Protein AF-A0EGZ0-F1 (afdb_monomer)

Secondary structure (DSSP, 8-state):
-HHHHHHHHHHHHHHHHHHHHHTT------SS-EEEEEEE-TTSSHHHHHHHHHT-SS------BTB-EEEEEEPTTS-EEEEEE--SSHHHHHHHHHHGGG-SEEEEEEETT--TTHHHHHHHHHHHHH-HHHHHHT--EEEEEE-TTSTTPPPHHHHHHHHHHHHHHHHHHHHTT--HHHHHHHHHHTT-

Structure (mmCIF, N/CA/C/O backbone):
data_AF-A0EGZ0-F1
#
_entry.id   AF-A0EGZ0-F1
#
loop_
_atom_site.group_PDB
_atom_site.id
_atom_site.type_symbol
_atom_site.label_atom_id
_atom_site.label_alt_id
_atom_site.label_comp_id
_atom_site.label_asym_id
_atom_site.label_entity_id
_atom_site.label_seq_id
_atom_site.pdbx_PDB_ins_code
_atom_site.Cartn_x
_atom_site.Cartn_y
_atom_site.Cartn_z
_atom_site.occupancy
_atom_site.B_iso_or_equiv
_atom_site.auth_seq_id
_atom_site.auth_comp_id
_atom_site.auth_asym_id
_atom_site.auth_atom_id
_atom_site.pdbx_PDB_model_num
ATOM 1 N N . MET A 1 1 ? -27.704 -25.901 47.030 1.00 82.00 1 MET A N 1
ATOM 2 C CA . MET A 1 1 ? -26.457 -25.119 46.853 1.00 82.00 1 MET A CA 1
ATOM 3 C C . MET A 1 1 ? -25.862 -25.289 45.453 1.00 82.00 1 MET A C 1
ATOM 5 O O . MET A 1 1 ? -25.757 -24.301 44.743 1.00 82.00 1 MET A O 1
ATOM 9 N N . TYR A 1 2 ? -25.565 -26.514 45.004 1.00 90.25 2 TYR A N 1
ATOM 10 C CA . TYR A 1 2 ? -24.957 -26.772 43.685 1.00 90.25 2 TYR A CA 1
ATOM 11 C C . TYR A 1 2 ? -25.777 -26.288 42.477 1.00 90.25 2 TYR A C 1
ATOM 13 O O . TYR A 1 2 ? -25.206 -25.737 41.542 1.00 90.25 2 TYR A O 1
ATOM 21 N N . PHE A 1 3 ? -27.109 -26.400 42.528 1.00 93.06 3 PHE A N 1
ATOM 22 C CA . PHE A 1 3 ? -27.990 -25.886 41.468 1.00 93.06 3 PHE A CA 1
ATOM 23 C C . PHE A 1 3 ? -27.869 -24.369 41.254 1.00 93.06 3 PHE A C 1
ATOM 25 O O . PHE A 1 3 ? -27.875 -23.905 40.119 1.00 93.06 3 PHE A O 1
ATOM 32 N N . ILE A 1 4 ? -27.704 -23.598 42.334 1.00 93.56 4 ILE A N 1
ATOM 33 C CA . ILE A 1 4 ? -27.572 -22.134 42.267 1.00 93.56 4 ILE A CA 1
ATOM 34 C C . ILE A 1 4 ? -26.222 -21.757 41.644 1.00 93.56 4 ILE A C 1
ATOM 36 O O . ILE A 1 4 ? -26.153 -20.867 40.801 1.00 93.56 4 ILE A O 1
ATOM 40 N N . ILE A 1 5 ? -25.158 -22.482 42.003 1.00 94.31 5 ILE A N 1
ATOM 41 C CA . ILE A 1 5 ? -23.809 -22.262 41.463 1.00 94.31 5 ILE A CA 1
ATOM 42 C C . ILE A 1 5 ? -23.770 -22.579 39.960 1.00 94.31 5 ILE A C 1
ATOM 44 O O . ILE A 1 5 ? -23.234 -21.791 39.183 1.00 94.31 5 ILE A O 1
ATOM 48 N N . ALA A 1 6 ? -24.389 -23.685 39.530 1.00 94.06 6 ALA A N 1
ATOM 49 C CA . ALA A 1 6 ? -24.455 -24.061 38.117 1.00 94.06 6 ALA A CA 1
ATOM 50 C C . ALA A 1 6 ? -25.175 -23.000 37.263 1.00 94.06 6 ALA A C 1
ATOM 52 O O . ALA A 1 6 ? -24.717 -22.674 36.168 1.00 94.06 6 ALA A O 1
ATOM 53 N N . LEU A 1 7 ? -26.255 -22.411 37.786 1.00 94.81 7 LEU A N 1
ATOM 54 C CA . LEU A 1 7 ? -27.010 -21.367 37.092 1.00 94.81 7 LEU A CA 1
ATOM 55 C C . LEU A 1 7 ? -26.167 -20.098 36.875 1.00 94.81 7 LEU A C 1
ATOM 57 O O . LEU A 1 7 ? -26.161 -19.535 35.781 1.00 94.81 7 LEU A O 1
ATOM 61 N N . PHE A 1 8 ? -25.390 -19.691 37.885 1.00 95.56 8 PHE A N 1
ATOM 62 C CA . PHE A 1 8 ? -24.484 -18.543 37.784 1.00 95.56 8 PHE A CA 1
ATOM 63 C C . PHE A 1 8 ? -23.373 -18.751 36.749 1.00 95.56 8 PHE A C 1
ATOM 65 O O . PHE A 1 8 ? -23.077 -17.833 35.985 1.00 95.56 8 PHE A O 1
ATOM 72 N N . VAL A 1 9 ? -22.788 -19.952 36.680 1.00 95.56 9 VAL A N 1
ATOM 73 C CA . VAL A 1 9 ? -21.730 -20.277 35.705 1.00 95.56 9 VAL A CA 1
ATOM 74 C C . VAL A 1 9 ? -22.255 -20.196 34.270 1.00 95.56 9 VAL A C 1
ATOM 76 O O . VAL A 1 9 ? -21.583 -19.636 33.404 1.00 95.56 9 VAL A O 1
ATOM 79 N N . ILE A 1 10 ? -23.472 -20.686 34.019 1.00 95.00 10 ILE A N 1
ATOM 80 C CA . ILE A 1 10 ? -24.099 -20.634 32.689 1.00 95.00 10 ILE A CA 1
ATOM 81 C C . ILE A 1 10 ? -24.370 -19.184 32.270 1.00 95.00 10 ILE A C 1
ATOM 83 O O . ILE A 1 10 ? -24.070 -18.811 31.136 1.00 95.00 10 ILE A O 1
ATOM 87 N N . ILE A 1 11 ? -24.872 -18.347 33.183 1.00 94.81 11 ILE A N 1
ATOM 88 C CA . ILE A 1 11 ? -25.124 -16.923 32.914 1.00 94.81 11 ILE A CA 1
ATOM 89 C C . ILE A 1 11 ? -23.814 -16.189 32.611 1.00 94.81 11 ILE A C 1
ATOM 91 O O . ILE A 1 11 ? -23.753 -15.423 31.651 1.00 94.81 11 ILE A O 1
ATOM 95 N N . PHE A 1 12 ? -22.750 -16.453 33.374 1.00 94.56 12 PHE A N 1
ATOM 96 C CA . PHE A 1 12 ? -21.440 -15.842 33.136 1.00 94.56 12 PHE A CA 1
ATOM 97 C C . PHE A 1 12 ? -20.829 -16.284 31.806 1.00 94.56 12 PHE A C 1
ATOM 99 O O . PHE A 1 12 ? -20.304 -15.450 31.071 1.00 94.56 12 PHE A O 1
ATOM 106 N N . ALA A 1 13 ? -20.932 -17.569 31.462 1.00 93.06 13 ALA A N 1
ATOM 107 C CA . ALA A 1 13 ? -20.462 -18.090 30.184 1.00 93.06 13 ALA A CA 1
ATOM 108 C C . ALA A 1 13 ? -21.246 -17.490 29.006 1.00 93.06 13 ALA A C 1
ATOM 110 O O . ALA A 1 13 ? -20.643 -17.092 28.009 1.00 93.06 13 ALA A O 1
ATOM 111 N N . ALA A 1 14 ? -22.569 -17.351 29.134 1.00 92.00 14 ALA A N 1
ATOM 112 C CA . ALA A 1 14 ? -23.413 -16.715 28.127 1.00 92.00 14 ALA A CA 1
ATOM 113 C C . ALA A 1 14 ? -23.093 -15.220 27.976 1.00 92.00 14 ALA A C 1
ATOM 115 O O . ALA A 1 14 ? -22.910 -14.746 26.856 1.00 92.00 14 ALA A O 1
ATOM 116 N N . ALA A 1 15 ? -22.946 -14.488 29.083 1.00 91.06 15 ALA A N 1
ATOM 117 C CA . ALA A 1 15 ? -22.556 -13.080 29.075 1.00 91.06 15 ALA A CA 1
ATOM 118 C C . ALA A 1 15 ? -21.167 -12.889 28.450 1.00 91.06 15 ALA A C 1
ATOM 120 O O . ALA A 1 15 ? -20.989 -12.038 27.581 1.00 91.06 15 ALA A O 1
ATOM 121 N N . PHE A 1 16 ? -20.198 -13.729 28.821 1.00 89.69 16 PHE A N 1
ATOM 122 C CA . PHE A 1 16 ? -18.857 -13.716 28.246 1.00 89.69 16 PHE A CA 1
ATOM 123 C C . PHE A 1 16 ? -18.871 -14.048 26.749 1.00 89.69 16 PHE A C 1
ATOM 125 O O . PHE A 1 16 ? -18.156 -13.414 25.979 1.00 89.69 16 PHE A O 1
ATOM 132 N N . TRP A 1 17 ? -19.711 -14.987 26.308 1.00 87.69 17 TRP A N 1
ATOM 133 C CA . TRP A 1 17 ? -19.877 -15.330 24.893 1.00 87.69 17 TRP A CA 1
ATOM 134 C C . TRP A 1 17 ? -20.550 -14.215 24.081 1.00 87.69 17 TRP A C 1
ATOM 136 O O . TRP A 1 17 ? -20.144 -13.946 22.952 1.00 87.69 17 TRP A O 1
ATOM 146 N N . ILE A 1 18 ? -21.533 -13.518 24.655 1.00 83.19 18 ILE A N 1
ATOM 147 C CA . ILE A 1 18 ? -22.191 -12.353 24.039 1.00 83.19 18 ILE A CA 1
ATOM 148 C C . ILE A 1 18 ? -21.203 -11.188 23.915 1.00 83.19 18 ILE A C 1
ATOM 150 O O . ILE A 1 18 ? -21.071 -10.589 22.846 1.00 83.19 18 ILE A O 1
ATOM 154 N N . VAL A 1 19 ? -20.456 -10.896 24.982 1.00 79.69 19 VAL A N 1
ATOM 155 C CA . VAL A 1 19 ? -19.440 -9.835 24.990 1.00 79.69 19 VAL A CA 1
ATOM 156 C C . VAL A 1 19 ? -18.273 -10.181 24.060 1.00 79.69 19 VAL A C 1
ATOM 158 O O . VAL A 1 19 ? -17.782 -9.302 23.350 1.00 79.69 19 VAL A O 1
ATOM 161 N N . SER A 1 20 ? -17.854 -11.450 23.992 1.00 69.81 20 SER A N 1
ATOM 162 C CA . SER A 1 20 ? -16.772 -11.877 23.099 1.00 69.81 20 SER A CA 1
ATOM 163 C C . SER A 1 20 ? -17.188 -11.858 21.627 1.00 69.81 20 SER A C 1
ATOM 165 O O . SER A 1 20 ? -16.401 -11.418 20.791 1.00 69.81 20 SER A O 1
ATOM 167 N N . LYS A 1 21 ? -18.441 -12.205 21.299 1.00 59.56 21 LYS A N 1
ATOM 168 C CA . LYS A 1 21 ? -18.984 -12.060 19.936 1.00 59.56 21 LYS A CA 1
ATOM 169 C C . LYS A 1 21 ? -19.137 -10.602 19.500 1.00 59.56 21 LYS A C 1
ATOM 171 O O . LYS A 1 21 ? -18.959 -10.305 18.319 1.00 59.56 21 LYS A O 1
ATOM 176 N N . ASN A 1 22 ? -19.400 -9.687 20.431 1.00 55.00 22 ASN A N 1
ATOM 177 C CA . ASN A 1 22 ? -19.537 -8.261 20.124 1.00 55.00 22 ASN A CA 1
ATOM 178 C C . ASN A 1 22 ? -18.198 -7.534 19.929 1.00 55.00 22 ASN A C 1
ATOM 180 O O . ASN A 1 22 ? -18.185 -6.418 19.415 1.00 55.00 22 ASN A O 1
ATOM 184 N N . LYS A 1 23 ? -17.062 -8.156 20.267 1.00 49.81 23 LYS A N 1
ATOM 185 C CA . LYS A 1 23 ? -15.735 -7.533 20.125 1.00 49.81 23 LYS A CA 1
ATOM 186 C C . LYS A 1 23 ? -15.094 -7.730 18.741 1.00 49.81 23 LYS A C 1
ATOM 188 O O . LYS A 1 23 ? -14.059 -7.131 18.466 1.00 49.81 23 LYS A O 1
ATOM 193 N N . SER A 1 24 ? -15.718 -8.515 17.857 1.00 46.75 24 SER A N 1
ATOM 194 C CA . SER A 1 24 ? -15.188 -8.845 16.518 1.00 46.75 24 SER A CA 1
ATOM 195 C C . SER A 1 24 ? -16.069 -8.396 15.347 1.00 46.75 24 SER A C 1
ATOM 197 O O . SER A 1 24 ? -15.834 -8.801 14.212 1.00 46.75 24 SER A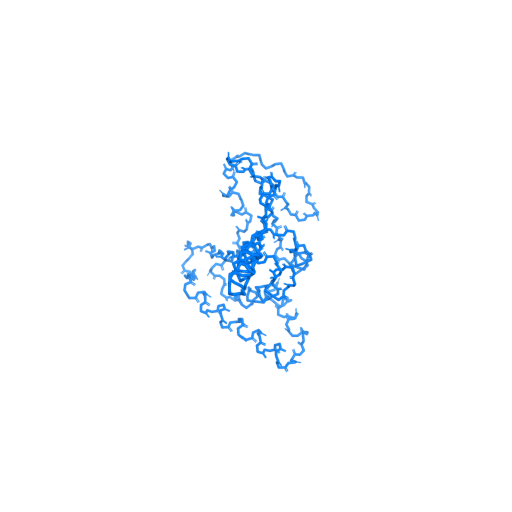 O 1
ATOM 199 N N . ARG A 1 25 ? -17.051 -7.521 15.582 1.00 40.50 25 ARG A N 1
ATOM 200 C CA . ARG A 1 25 ? -17.796 -6.824 14.521 1.00 40.50 25 ARG A CA 1
ATOM 201 C C . ARG A 1 25 ? -17.418 -5.347 14.504 1.00 40.50 25 ARG A C 1
ATOM 203 O O . ARG A 1 25 ? -18.184 -4.482 14.910 1.00 40.50 25 ARG A O 1
ATOM 210 N N . GLY A 1 26 ? -16.197 -5.078 14.051 1.00 42.12 26 GLY A N 1
ATOM 211 C CA . GLY A 1 26 ? -15.845 -3.755 13.553 1.00 42.12 26 GLY A CA 1
ATOM 212 C C . GLY A 1 26 ? -16.618 -3.492 12.261 1.00 42.12 26 GLY A C 1
ATOM 213 O O . GLY A 1 26 ? -16.555 -4.301 11.342 1.00 42.12 26 GLY A O 1
ATOM 214 N N . GLN A 1 27 ? -17.328 -2.364 12.238 1.00 42.69 27 GLN A N 1
ATOM 215 C CA . GLN A 1 27 ? -18.079 -1.797 11.113 1.00 42.69 27 GLN A CA 1
ATOM 216 C C . GLN A 1 27 ? -19.335 -2.578 10.700 1.00 42.69 27 GLN A C 1
ATOM 218 O O . GLN A 1 27 ? -19.361 -3.380 9.770 1.00 42.69 27 GLN A O 1
ATOM 223 N N . THR A 1 28 ? -20.431 -2.241 11.381 1.00 31.89 28 THR A N 1
ATOM 224 C CA . THR A 1 28 ? -21.756 -2.110 10.772 1.00 31.89 28 THR A CA 1
ATOM 225 C C . THR A 1 28 ? -21.606 -1.434 9.408 1.00 31.89 28 THR A C 1
ATOM 227 O O . THR A 1 28 ? -21.240 -0.264 9.319 1.00 31.89 28 THR A O 1
ATOM 230 N N . ILE A 1 29 ? -21.846 -2.201 8.347 1.00 43.69 29 ILE A N 1
ATOM 231 C CA . ILE A 1 29 ? -22.015 -1.696 6.988 1.00 43.69 29 ILE A CA 1
ATOM 232 C C . ILE A 1 29 ? -23.345 -0.942 6.997 1.00 43.69 29 ILE A C 1
ATOM 234 O O . ILE A 1 29 ? -24.398 -1.525 6.754 1.00 43.69 29 ILE A O 1
ATOM 238 N N . ASN A 1 30 ? -23.304 0.337 7.357 1.00 34.22 30 ASN A N 1
ATOM 239 C CA . ASN A 1 30 ? -24.336 1.271 6.937 1.00 34.22 30 ASN A CA 1
ATOM 240 C C . ASN A 1 30 ? -24.022 1.643 5.487 1.00 34.22 30 ASN A C 1
ATOM 242 O O . ASN A 1 30 ? -22.862 1.827 5.120 1.00 34.22 30 ASN A O 1
ATOM 246 N N . ALA A 1 31 ? -25.054 1.654 4.657 1.00 42.00 31 ALA A N 1
ATOM 247 C CA . ALA A 1 31 ? -24.993 1.746 3.206 1.00 42.00 31 ALA A CA 1
ATOM 248 C C . ALA A 1 31 ? -24.648 3.151 2.669 1.00 42.00 31 ALA A C 1
ATOM 250 O O . ALA A 1 31 ? -25.151 3.521 1.617 1.00 42.00 31 ALA A O 1
ATOM 251 N N . ASP A 1 32 ? -23.768 3.895 3.340 1.00 49.38 32 ASP A N 1
ATOM 252 C CA . ASP A 1 32 ? -23.331 5.223 2.909 1.00 49.38 32 ASP A CA 1
ATOM 253 C C . ASP A 1 32 ? -21.821 5.192 2.621 1.00 49.38 32 ASP A C 1
ATOM 255 O O . ASP A 1 32 ? -20.998 5.078 3.524 1.00 49.38 32 ASP A O 1
ATOM 259 N N . ASN A 1 33 ? -21.487 5.218 1.329 1.00 56.16 33 ASN A N 1
ATOM 260 C CA . ASN A 1 33 ? -20.198 5.548 0.703 1.00 56.16 33 ASN A CA 1
ATOM 261 C C . ASN A 1 33 ? -18.923 4.939 1.330 1.00 56.16 33 ASN A C 1
ATOM 263 O O . ASN A 1 33 ? -18.342 5.454 2.282 1.00 56.16 33 ASN A O 1
ATOM 267 N N . SER A 1 34 ? -18.397 3.873 0.716 1.00 71.19 34 SER A N 1
ATOM 26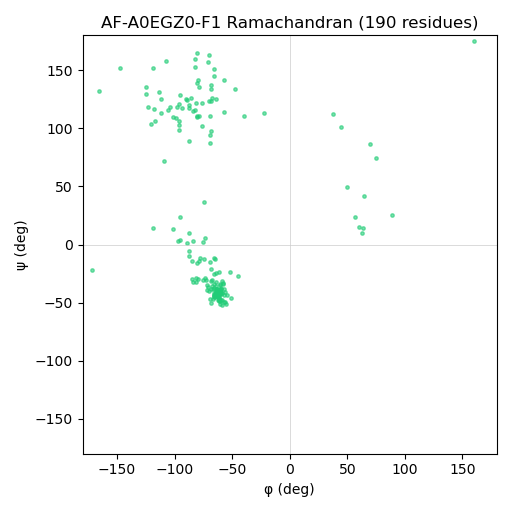8 C CA . SER A 1 34 ? -17.103 3.291 1.101 1.00 71.19 34 SER A CA 1
ATOM 269 C C . SER A 1 34 ? -15.932 4.071 0.491 1.00 71.19 34 SER A C 1
ATOM 271 O O . SER A 1 34 ? -15.813 4.153 -0.725 1.00 71.19 34 SER A O 1
ATOM 273 N N . VAL A 1 35 ? -15.018 4.610 1.294 1.00 77.25 35 VAL A N 1
ATOM 274 C CA . VAL A 1 35 ? -13.870 5.381 0.787 1.00 77.25 35 VAL A CA 1
ATOM 275 C C . VAL A 1 35 ? -12.680 4.457 0.526 1.00 77.25 35 VAL A C 1
ATOM 277 O O . VAL A 1 35 ? -12.231 3.720 1.413 1.00 77.25 35 VAL A O 1
ATOM 280 N N . ILE A 1 36 ? -12.147 4.494 -0.697 1.00 81.56 36 ILE A N 1
ATOM 281 C CA . ILE A 1 36 ? -10.954 3.746 -1.105 1.00 81.56 36 ILE A CA 1
ATOM 282 C C . ILE A 1 36 ? -9.867 4.732 -1.518 1.00 81.56 36 ILE A C 1
ATOM 284 O O . ILE A 1 36 ? -9.975 5.431 -2.520 1.00 81.56 36 ILE A O 1
ATOM 288 N N . PHE A 1 37 ? -8.760 4.747 -0.788 1.00 82.94 37 PHE A N 1
ATOM 289 C CA . PHE A 1 37 ? -7.618 5.570 -1.172 1.00 82.94 37 PHE A CA 1
ATOM 290 C C . PHE A 1 37 ? -6.731 4.818 -2.160 1.00 82.94 37 PHE A C 1
ATOM 292 O O . PHE A 1 37 ? -6.280 3.711 -1.858 1.00 82.94 37 PHE A O 1
ATOM 299 N N . ILE A 1 38 ? -6.450 5.428 -3.315 1.00 82.31 38 ILE A N 1
ATOM 300 C CA . ILE A 1 38 ? -5.432 4.940 -4.246 1.00 82.31 38 ILE A CA 1
ATOM 301 C C . ILE A 1 38 ? -4.184 5.799 -4.058 1.00 82.31 38 ILE A C 1
ATOM 303 O O . ILE A 1 38 ? -4.134 6.975 -4.415 1.00 82.31 38 ILE A O 1
ATOM 307 N N . VAL A 1 39 ? -3.157 5.189 -3.482 1.00 81.31 39 VAL A N 1
ATOM 308 C CA . VAL A 1 39 ? -1.893 5.837 -3.128 1.00 81.31 39 VAL A CA 1
ATOM 309 C C . VAL A 1 39 ? -0.770 5.164 -3.899 1.00 81.31 39 VAL A C 1
ATOM 311 O O . VAL A 1 39 ? -0.861 3.998 -4.265 1.00 81.31 39 VAL A O 1
ATOM 314 N N . GLY A 1 40 ? 0.304 5.885 -4.190 1.00 78.75 40 GLY A N 1
ATOM 315 C CA . GLY A 1 40 ? 1.432 5.327 -4.927 1.00 78.75 40 GLY A CA 1
ATOM 316 C C . GLY A 1 40 ? 2.289 6.405 -5.559 1.00 78.75 40 GLY A C 1
ATOM 317 O O . GLY A 1 40 ? 1.944 7.590 -5.540 1.00 78.75 40 GLY A O 1
ATOM 318 N N . ASP A 1 41 ? 3.396 5.996 -6.157 1.00 74.31 41 ASP A N 1
ATOM 319 C CA . ASP A 1 41 ? 4.356 6.927 -6.745 1.00 74.31 41 ASP A CA 1
ATOM 320 C C . ASP A 1 41 ? 3.812 7.604 -8.009 1.00 74.31 41 ASP A C 1
ATOM 322 O O . ASP A 1 41 ? 2.801 7.195 -8.608 1.00 74.31 41 ASP A O 1
ATOM 326 N N . LYS A 1 42 ? 4.456 8.707 -8.406 1.00 73.94 42 LYS A N 1
ATOM 327 C CA . LYS A 1 42 ? 4.148 9.370 -9.676 1.00 73.94 42 LYS A CA 1
ATOM 328 C C . LYS A 1 42 ? 4.338 8.358 -10.809 1.00 73.94 42 LYS A C 1
ATOM 330 O O . LYS A 1 42 ? 5.239 7.531 -10.766 1.00 73.94 42 LYS A O 1
ATOM 335 N N . ASN A 1 43 ? 3.464 8.399 -11.811 1.00 75.75 43 ASN A N 1
ATOM 336 C CA . ASN A 1 43 ? 3.488 7.484 -12.956 1.00 75.75 43 ASN A CA 1
ATOM 337 C C . ASN A 1 43 ? 3.279 5.993 -12.625 1.00 75.75 43 ASN A C 1
ATOM 339 O O . ASN A 1 43 ? 3.391 5.174 -13.533 1.00 75.75 43 ASN A O 1
ATOM 343 N N . ALA A 1 44 ? 2.895 5.612 -11.399 1.00 81.19 44 ALA A N 1
ATOM 344 C CA . ALA A 1 44 ? 2.562 4.219 -11.071 1.00 81.19 44 ALA A CA 1
ATOM 345 C C . ALA A 1 44 ? 1.315 3.692 -11.815 1.00 81.19 44 ALA A C 1
ATOM 347 O O . ALA A 1 44 ? 1.070 2.491 -11.840 1.00 81.19 44 ALA A O 1
ATOM 348 N N . GLY A 1 45 ? 0.535 4.577 -12.447 1.00 77.94 45 GLY A N 1
ATOM 349 C CA . GLY A 1 45 ? -0.680 4.236 -13.197 1.00 77.94 45 GLY A CA 1
ATOM 350 C C . GLY A 1 45 ? -1.954 4.224 -12.351 1.00 77.94 45 GLY A C 1
ATOM 351 O O . GLY A 1 45 ? -2.907 3.547 -12.710 1.00 77.94 45 GLY A O 1
ATOM 352 N N . LYS A 1 46 ? -1.979 4.978 -11.243 1.00 80.62 46 LYS A N 1
ATOM 353 C CA . LYS A 1 46 ? -3.152 5.149 -10.364 1.00 80.62 46 LYS A CA 1
ATOM 354 C C . LYS A 1 46 ? -4.378 5.655 -11.119 1.00 80.62 46 LYS A C 1
ATOM 356 O O . LYS A 1 46 ? -5.431 5.037 -11.056 1.00 80.62 46 LYS A O 1
ATOM 361 N N . THR A 1 47 ? -4.210 6.733 -11.883 1.00 76.75 47 THR A N 1
ATOM 362 C CA . THR A 1 47 ? -5.280 7.331 -12.682 1.00 76.75 47 THR A CA 1
ATOM 363 C C . THR A 1 47 ? -5.769 6.357 -13.757 1.00 76.75 47 THR A C 1
ATOM 365 O O . THR A 1 47 ? -6.968 6.157 -13.898 1.00 76.75 47 THR A O 1
ATOM 368 N N . SER A 1 48 ? -4.862 5.672 -14.467 1.00 79.81 48 SER A N 1
ATOM 369 C CA . SER A 1 48 ? -5.233 4.634 -15.442 1.00 79.81 48 SER A CA 1
ATOM 370 C C . SER A 1 48 ? -6.000 3.480 -14.792 1.00 79.81 48 SER A C 1
ATOM 372 O O . SER A 1 48 ? -6.993 3.021 -15.341 1.00 79.81 48 SER A O 1
ATOM 374 N N . LEU A 1 49 ? -5.578 3.040 -13.604 1.00 79.94 49 LEU A N 1
ATOM 375 C CA . LEU A 1 49 ? -6.262 2.002 -12.836 1.00 79.94 49 LEU A CA 1
ATOM 376 C C . LEU A 1 49 ? -7.660 2.455 -12.396 1.00 79.94 49 LEU A C 1
ATOM 378 O O . LEU A 1 49 ? -8.604 1.680 -12.501 1.00 79.94 49 LEU A O 1
ATOM 382 N N . LEU A 1 50 ? -7.811 3.711 -11.974 1.00 76.69 50 LEU A N 1
ATOM 383 C CA . LEU A 1 50 ? -9.106 4.318 -11.672 1.00 76.69 50 LEU A CA 1
ATOM 384 C C . LEU A 1 50 ? -10.035 4.316 -12.898 1.00 76.69 50 LEU A C 1
ATOM 386 O O . LEU A 1 50 ? -11.172 3.869 -12.780 1.00 76.69 50 LEU A O 1
ATOM 390 N N . TYR A 1 51 ? -9.550 4.731 -14.071 1.00 75.56 51 TYR A N 1
ATOM 391 C CA . TYR A 1 51 ? -10.329 4.677 -15.317 1.00 75.56 51 TYR A CA 1
ATOM 392 C C . TYR A 1 51 ? -10.723 3.246 -15.710 1.00 75.56 51 TYR A C 1
ATOM 394 O O . TYR A 1 51 ? -11.862 3.002 -16.097 1.00 75.56 51 TYR A O 1
ATOM 402 N N . CYS A 1 52 ? -9.817 2.274 -15.570 1.00 77.00 52 CYS A N 1
ATOM 403 C CA . CYS A 1 52 ? -10.149 0.870 -15.824 1.00 77.00 52 CYS A CA 1
ATOM 404 C C . CYS A 1 52 ? -11.230 0.353 -14.862 1.00 77.00 52 CYS A C 1
ATOM 406 O O . CYS A 1 52 ? -12.107 -0.402 -15.271 1.00 77.00 52 CYS A O 1
ATOM 408 N N . LEU A 1 53 ? -11.185 0.757 -13.587 1.00 72.94 53 LEU A N 1
ATOM 409 C CA . LEU A 1 53 ? -12.167 0.354 -12.577 1.00 72.94 53 LEU A CA 1
ATOM 410 C C . LEU A 1 53 ? -13.524 1.041 -12.745 1.00 72.94 53 LEU A C 1
ATOM 412 O O . LEU A 1 53 ? -14.539 0.466 -12.355 1.00 72.94 53 LEU A O 1
ATOM 416 N N . SER A 1 54 ? -13.558 2.252 -13.303 1.00 67.94 54 SER A N 1
ATOM 417 C CA . SER A 1 54 ? -14.805 2.985 -13.527 1.00 67.94 54 SER A CA 1
ATOM 418 C C . SER A 1 54 ? -15.629 2.432 -14.689 1.00 67.94 54 SER A C 1
ATOM 420 O O . SER A 1 54 ? -16.804 2.765 -14.801 1.00 67.94 54 SER A O 1
ATOM 422 N N . ASN A 1 55 ? -15.054 1.558 -15.525 1.00 60.84 55 ASN A N 1
ATOM 423 C CA . ASN A 1 55 ? -15.716 0.953 -16.684 1.00 60.84 55 ASN A CA 1
ATOM 424 C C . ASN A 1 55 ? -16.280 1.996 -17.682 1.00 60.84 55 ASN A C 1
ATOM 426 O O . ASN A 1 55 ? -17.217 1.709 -18.428 1.00 60.84 55 ASN A O 1
ATOM 430 N N . GLN A 1 56 ? -15.738 3.222 -17.686 1.00 54.25 56 GLN A N 1
ATOM 431 C CA . GLN A 1 56 ? -16.262 4.353 -18.453 1.00 54.25 56 GLN A CA 1
ATOM 432 C C . GLN A 1 56 ? -15.440 4.656 -19.713 1.00 54.25 56 GLN A C 1
ATOM 434 O O . GLN A 1 56 ? -14.302 5.109 -19.635 1.00 54.25 56 GLN A O 1
ATOM 439 N N . ASN A 1 57 ? -16.104 4.541 -20.868 1.00 42.72 57 ASN A N 1
ATOM 440 C CA . ASN A 1 57 ? -15.833 5.327 -22.081 1.00 42.72 57 ASN A CA 1
ATOM 441 C C . ASN A 1 57 ? -16.541 6.704 -22.061 1.00 42.72 57 ASN A C 1
ATOM 443 O O . ASN A 1 57 ? -16.472 7.443 -23.039 1.00 42.72 57 ASN A O 1
ATOM 447 N N . SER A 1 58 ? -17.241 7.075 -20.984 1.00 42.34 58 SER A N 1
ATOM 448 C CA . SER A 1 58 ? -17.957 8.354 -20.906 1.00 42.34 58 SER A CA 1
ATOM 449 C C . SER A 1 58 ? -18.377 8.705 -19.475 1.00 42.34 58 SER A C 1
ATOM 451 O O . SER A 1 58 ? -18.996 7.889 -18.798 1.00 42.34 58 SER A O 1
ATOM 453 N N . SER A 1 59 ? -18.083 9.954 -19.101 1.00 38.34 59 SER A N 1
ATOM 454 C CA . SER A 1 59 ? -18.562 10.743 -17.951 1.00 38.34 59 SER A CA 1
ATOM 455 C C . SER A 1 59 ? -18.024 10.427 -16.545 1.00 38.34 59 SER A C 1
ATOM 457 O O . SER A 1 59 ? -18.764 9.989 -15.661 1.00 38.34 59 SER A O 1
ATOM 459 N N . ILE A 1 60 ? -16.776 10.832 -16.293 1.00 48.41 60 ILE A N 1
ATOM 460 C CA . ILE A 1 60 ? -16.386 11.302 -14.958 1.00 48.41 60 ILE A CA 1
ATOM 461 C C . ILE A 1 60 ? -16.786 12.779 -14.892 1.00 48.41 60 ILE A C 1
ATOM 463 O O . ILE A 1 60 ? -16.254 13.593 -15.647 1.00 48.41 60 ILE A O 1
ATOM 467 N N . GLN A 1 61 ? -17.731 13.142 -14.022 1.00 38.72 61 GLN A N 1
ATOM 468 C CA . GLN A 1 61 ? -17.918 14.544 -13.641 1.00 38.72 61 GLN A CA 1
ATOM 469 C C . GLN A 1 61 ? -16.711 14.962 -12.796 1.00 38.72 61 GLN A C 1
ATOM 471 O O . GLN A 1 61 ? -16.645 14.719 -11.596 1.00 38.72 61 GLN A O 1
ATOM 476 N N . THR A 1 62 ? -15.714 15.545 -13.453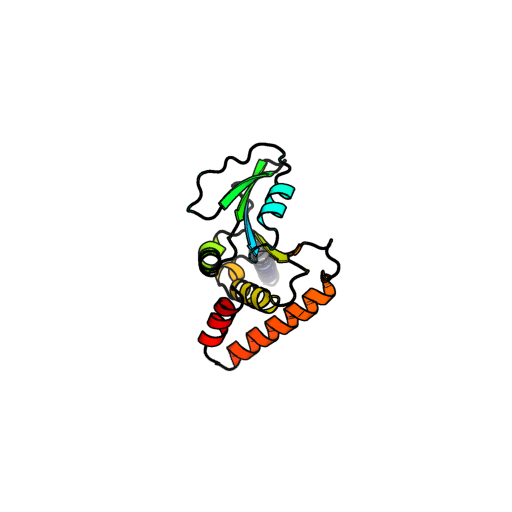 1.00 38.59 62 THR A N 1
ATOM 477 C CA . THR A 1 62 ? -14.548 16.153 -12.817 1.00 38.59 62 THR A CA 1
ATOM 478 C C . THR A 1 62 ? -14.917 17.547 -12.318 1.00 38.59 62 THR A C 1
ATOM 480 O O . THR A 1 62 ? -15.107 18.455 -13.128 1.00 38.59 62 THR A O 1
ATOM 483 N N . THR A 1 63 ? -14.990 17.753 -11.005 1.00 28.62 63 THR A N 1
ATOM 484 C CA . THR A 1 63 ? -15.031 19.102 -10.423 1.00 28.62 63 THR A CA 1
ATOM 485 C C . THR A 1 63 ? -13.625 19.528 -10.007 1.00 28.62 63 THR A C 1
ATOM 487 O O . THR A 1 63 ? -13.096 19.064 -9.006 1.00 28.62 63 THR A O 1
ATOM 490 N N . ASN A 1 64 ? -13.052 20.393 -10.848 1.00 28.48 64 ASN A N 1
ATOM 491 C CA . ASN A 1 64 ? -11.942 21.335 -10.675 1.00 28.48 64 ASN A CA 1
ATOM 492 C C . ASN A 1 64 ? -10.729 20.945 -9.811 1.00 28.48 64 ASN A C 1
ATOM 494 O O . ASN A 1 64 ? -10.743 20.923 -8.584 1.00 28.48 64 ASN A O 1
ATOM 498 N N . SER A 1 65 ? -9.614 20.788 -10.527 1.00 36.59 65 SER A N 1
ATOM 499 C CA . SER A 1 65 ? -8.246 20.686 -10.038 1.00 36.59 65 SER A CA 1
ATOM 500 C C . SER A 1 65 ? -7.842 21.902 -9.204 1.00 36.59 65 SER A C 1
ATOM 502 O O . SER A 1 65 ? -7.725 22.997 -9.739 1.00 36.59 65 SER A O 1
ATOM 504 N N . ILE A 1 66 ? -7.616 21.655 -7.915 1.00 35.62 66 ILE A N 1
ATOM 505 C CA . ILE A 1 66 ? -6.759 22.357 -6.931 1.00 35.62 66 ILE A CA 1
ATOM 506 C C . ILE A 1 66 ? -6.727 21.487 -5.648 1.00 35.62 66 ILE A C 1
ATOM 508 O O . ILE A 1 66 ? -5.756 21.518 -4.895 1.00 35.62 66 ILE A O 1
ATOM 512 N N . GLU A 1 67 ? -7.726 20.615 -5.465 1.00 39.56 67 GLU A N 1
ATOM 513 C CA . GLU A 1 67 ? -7.847 19.619 -4.393 1.00 39.56 67 GLU A CA 1
ATOM 514 C C . GLU A 1 67 ? -7.607 18.178 -4.912 1.00 39.56 67 GLU A C 1
ATOM 516 O O . GLU A 1 67 ? -7.685 17.954 -6.124 1.00 39.56 67 GLU A O 1
ATOM 521 N N . PRO A 1 68 ? -7.235 17.201 -4.050 1.00 48.97 68 PRO A N 1
ATOM 522 C CA . PRO A 1 68 ? -6.997 15.809 -4.455 1.00 48.97 68 PRO A CA 1
ATOM 523 C C . PRO A 1 68 ? -8.136 15.278 -5.331 1.00 48.97 68 PRO A C 1
ATOM 525 O O . PRO A 1 68 ? -9.301 15.480 -5.007 1.00 48.97 68 PRO A O 1
ATOM 528 N N . ASN A 1 69 ? -7.795 14.607 -6.436 1.00 53.72 69 ASN A N 1
ATOM 529 C CA . ASN A 1 69 ? -8.767 14.191 -7.445 1.00 53.72 69 ASN A CA 1
ATOM 530 C C . ASN A 1 69 ? -9.666 13.099 -6.837 1.00 53.72 69 ASN A C 1
ATOM 532 O O . ASN A 1 69 ? -9.262 11.939 -6.737 1.00 53.72 69 ASN A O 1
ATOM 536 N N . GLN A 1 70 ? -10.844 13.485 -6.349 1.00 57.03 70 GLN A N 1
ATOM 537 C CA . GLN A 1 70 ? -11.847 12.564 -5.825 1.00 57.03 70 GLN A CA 1
ATOM 538 C C . GLN A 1 70 ? -12.751 12.140 -6.977 1.00 57.03 70 GLN A C 1
ATOM 540 O O . GLN A 1 70 ? -13.307 12.969 -7.691 1.00 57.03 70 GLN A O 1
ATOM 545 N N . THR A 1 71 ? -12.870 10.839 -7.199 1.00 57.19 71 THR A N 1
ATOM 546 C CA . THR A 1 71 ? -13.784 10.265 -8.184 1.00 57.19 71 THR A CA 1
ATOM 547 C C . THR A 1 71 ? -14.692 9.288 -7.471 1.00 57.19 71 THR A C 1
ATOM 549 O O . THR A 1 71 ? -14.227 8.305 -6.898 1.00 57.19 71 THR A O 1
ATOM 552 N N . GLU A 1 72 ? -15.990 9.555 -7.494 1.00 56.44 72 GLU A N 1
ATOM 553 C CA . GLU A 1 72 ? -16.988 8.638 -6.965 1.00 56.44 72 GLU A CA 1
ATOM 554 C C . GLU A 1 72 ? -17.311 7.570 -8.017 1.00 56.44 72 GLU A C 1
ATOM 556 O O . GLU A 1 72 ? -17.807 7.864 -9.103 1.00 56.44 72 GLU A O 1
ATOM 561 N N . LEU A 1 73 ? -16.994 6.314 -7.710 1.00 57.91 73 LEU A N 1
ATOM 562 C CA . LEU A 1 73 ? -17.361 5.158 -8.515 1.00 57.91 73 LEU A CA 1
ATOM 563 C C . LEU A 1 73 ? -18.610 4.514 -7.926 1.00 57.91 73 LEU A C 1
ATOM 565 O O . LEU A 1 73 ? -18.586 4.009 -6.807 1.0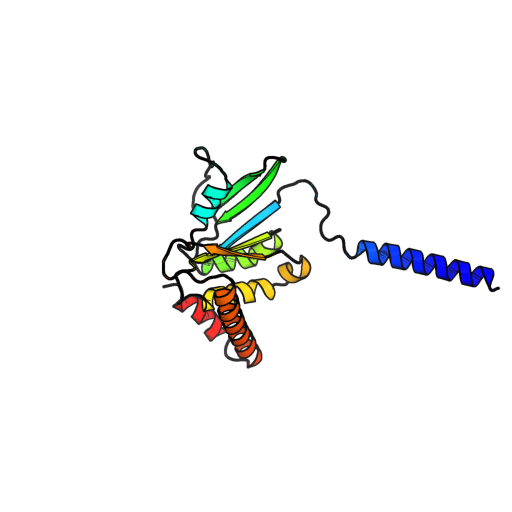0 57.91 73 LEU A O 1
ATOM 569 N N . ILE A 1 74 ? -19.696 4.475 -8.686 1.00 54.44 74 ILE A N 1
ATOM 570 C CA . ILE A 1 74 ? -20.919 3.788 -8.270 1.00 54.44 74 ILE A CA 1
ATOM 571 C C . ILE A 1 74 ? -20.810 2.321 -8.694 1.00 54.44 74 ILE A C 1
ATOM 573 O O . ILE A 1 74 ? -20.710 2.009 -9.881 1.00 54.44 74 ILE A O 1
ATOM 577 N N . LYS A 1 75 ? -20.819 1.392 -7.733 1.00 56.78 75 LYS A N 1
ATOM 578 C CA . LYS A 1 75 ? -20.916 -0.044 -8.033 1.00 56.78 75 LYS A CA 1
ATOM 579 C C . LYS A 1 75 ? -22.312 -0.406 -8.536 1.00 56.78 75 LYS A C 1
ATOM 581 O O . LYS A 1 75 ? -23.294 0.204 -8.131 1.00 56.78 75 LYS A O 1
ATOM 586 N N . GLN A 1 76 ? -22.406 -1.518 -9.272 1.00 45.00 76 GLN A N 1
ATOM 587 C CA . GLN A 1 76 ? -23.680 -2.134 -9.685 1.00 45.00 76 GLN A CA 1
ATOM 588 C C . GLN A 1 76 ? -24.670 -2.377 -8.526 1.00 45.00 76 GLN A C 1
ATOM 590 O O . GLN A 1 76 ? -25.872 -2.413 -8.755 1.00 45.00 76 GLN A O 1
ATOM 595 N N . ASN A 1 77 ? -24.185 -2.484 -7.283 1.00 47.59 77 ASN A N 1
ATOM 596 C CA . ASN A 1 77 ? -25.012 -2.671 -6.084 1.00 47.59 77 ASN A CA 1
ATOM 597 C C . ASN A 1 77 ? -25.334 -1.353 -5.342 1.00 47.59 77 ASN A C 1
ATOM 599 O O . ASN A 1 77 ? -25.542 -1.387 -4.131 1.00 47.59 77 ASN A O 1
ATOM 603 N N . ASN A 1 78 ? -25.306 -0.194 -6.011 1.00 45.31 78 ASN A N 1
ATOM 604 C CA . ASN A 1 78 ? -25.555 1.133 -5.418 1.00 45.31 78 ASN A CA 1
ATOM 605 C C . ASN A 1 78 ? -24.591 1.559 -4.290 1.00 45.31 78 ASN A C 1
ATOM 607 O O . ASN A 1 78 ? -24.855 2.513 -3.567 1.00 45.31 78 ASN A O 1
ATOM 611 N N . GLN A 1 79 ? -23.452 0.881 -4.136 1.00 48.31 79 GLN A N 1
ATOM 612 C CA . GLN A 1 79 ? -22.401 1.299 -3.207 1.00 48.31 79 GLN A CA 1
ATOM 613 C C . GLN A 1 79 ? -21.467 2.277 -3.907 1.00 48.31 79 GLN A C 1
ATOM 615 O O . GLN A 1 79 ? -20.825 1.902 -4.892 1.00 48.31 79 GLN A O 1
ATOM 620 N N . SER A 1 80 ? -21.358 3.494 -3.382 1.00 47.62 80 SER A N 1
ATOM 621 C CA . SER A 1 80 ? -20.385 4.454 -3.879 1.00 47.62 80 SER A CA 1
ATOM 622 C C . SER A 1 80 ? -18.995 4.175 -3.297 1.00 47.62 80 SER A C 1
ATOM 624 O O . SER A 1 80 ? -18.824 3.748 -2.146 1.00 47.62 80 SER A O 1
ATOM 626 N N . VAL A 1 81 ? -17.993 4.306 -4.156 1.00 56.03 81 VAL A N 1
ATOM 627 C CA . VAL A 1 81 ? -16.581 4.130 -3.861 1.00 56.03 81 VAL A CA 1
ATOM 628 C C . VAL A 1 81 ? -15.889 5.438 -4.184 1.00 56.03 81 VAL A C 1
ATOM 630 O O . VAL A 1 81 ? -15.652 5.737 -5.349 1.00 56.03 81 VAL A O 1
ATOM 633 N N . ILE A 1 82 ? -15.551 6.218 -3.164 1.00 58.59 82 ILE A N 1
ATOM 634 C CA . ILE A 1 82 ? -14.781 7.445 -3.373 1.00 58.59 82 ILE A CA 1
ATOM 635 C C . ILE A 1 82 ? -13.325 7.039 -3.546 1.00 58.59 82 ILE A C 1
ATOM 637 O O . ILE A 1 82 ? -12.691 6.571 -2.600 1.00 58.59 82 ILE A O 1
ATOM 641 N N . VAL A 1 83 ? -12.818 7.195 -4.763 1.00 58.38 83 VAL A N 1
ATOM 642 C CA . VAL A 1 83 ? -11.414 7.017 -5.096 1.00 58.38 83 VAL A CA 1
ATOM 643 C C . VAL A 1 83 ? -10.713 8.354 -5.010 1.00 58.38 83 VAL A C 1
ATOM 645 O O . VAL A 1 83 ? -11.004 9.265 -5.778 1.00 58.38 83 VAL A O 1
ATOM 648 N N . VAL A 1 84 ? -9.753 8.455 -4.101 1.00 60.59 84 VAL A N 1
ATOM 649 C CA . VAL A 1 84 ? -8.885 9.628 -4.003 1.00 60.59 84 VAL A CA 1
ATOM 650 C C . VAL A 1 84 ? -7.573 9.303 -4.709 1.00 60.59 84 VAL A C 1
ATOM 652 O O . VAL A 1 84 ? -6.801 8.485 -4.203 1.00 60.59 84 VAL A O 1
ATOM 655 N N . ASP A 1 85 ? -7.322 9.912 -5.872 1.00 57.34 85 ASP A N 1
ATOM 656 C CA . ASP A 1 85 ? -6.005 9.866 -6.517 1.00 57.34 85 ASP A CA 1
ATOM 657 C C . ASP A 1 85 ? -5.089 10.835 -5.773 1.00 57.34 85 ASP A C 1
ATOM 659 O O . ASP A 1 85 ? -5.184 12.057 -5.920 1.00 57.34 85 ASP A O 1
ATOM 663 N N . VAL A 1 86 ? -4.233 10.284 -4.915 1.00 58.16 86 VAL A N 1
ATOM 664 C CA . VAL A 1 86 ? -3.226 11.061 -4.195 1.00 58.16 86 VAL A CA 1
ATOM 665 C C . VAL A 1 86 ? -2.053 11.276 -5.149 1.00 58.16 86 VAL A C 1
ATOM 667 O O . VAL A 1 86 ? -1.341 10.311 -5.462 1.00 58.16 86 VAL A O 1
ATOM 670 N N . PRO A 1 87 ? -1.806 12.505 -5.639 1.00 57.62 87 PRO A N 1
ATOM 671 C CA . PRO A 1 87 ? -0.724 12.708 -6.582 1.00 57.62 87 PRO A CA 1
ATOM 672 C C . PRO A 1 87 ? 0.622 12.423 -5.884 1.00 57.62 87 PRO A C 1
ATOM 674 O O . PRO A 1 87 ? 0.751 12.455 -4.663 1.00 57.62 87 PRO A O 1
ATOM 677 N N . GLY A 1 88 ? 1.617 11.973 -6.653 1.00 55.44 88 GLY A N 1
ATOM 678 C CA . GLY A 1 88 ? 2.772 11.242 -6.106 1.00 55.44 88 GLY A CA 1
ATOM 679 C C . GLY A 1 88 ? 3.798 12.073 -5.324 1.00 55.44 88 GLY A C 1
ATOM 680 O O . GLY A 1 88 ? 4.839 11.521 -4.970 1.00 55.44 88 GLY A O 1
ATOM 681 N N . ASN A 1 89 ? 3.549 13.366 -5.087 1.00 60.78 89 ASN A N 1
ATOM 682 C CA . ASN A 1 89 ? 4.478 14.249 -4.384 1.00 60.78 89 ASN A CA 1
ATOM 683 C C . ASN A 1 89 ? 4.347 14.086 -2.855 1.00 60.78 89 ASN A C 1
ATOM 685 O O . ASN A 1 89 ? 3.287 13.750 -2.330 1.00 60.78 89 ASN A O 1
ATOM 689 N N . ILE A 1 90 ? 5.434 14.352 -2.134 1.00 56.81 90 ILE A N 1
ATOM 690 C CA . ILE A 1 90 ? 5.588 14.217 -0.678 1.00 56.81 90 ILE A CA 1
ATOM 691 C C . ILE A 1 90 ? 4.447 14.920 0.070 1.00 56.81 90 ILE A C 1
ATOM 693 O O . ILE A 1 90 ? 3.810 14.315 0.926 1.00 56.81 90 ILE A O 1
ATOM 697 N N . TYR A 1 91 ? 4.115 16.148 -0.337 1.00 50.41 91 TYR A N 1
ATOM 698 C CA . TYR A 1 91 ? 3.051 16.954 0.270 1.00 50.41 91 TYR A CA 1
ATOM 699 C C . TYR A 1 91 ? 1.677 16.263 0.250 1.00 50.41 91 TYR A C 1
ATOM 701 O O . TYR A 1 91 ? 0.910 16.317 1.207 1.00 50.41 91 TYR A O 1
ATOM 709 N N . GLN A 1 92 ? 1.364 15.556 -0.832 1.00 62.69 92 GLN A N 1
ATOM 710 C CA . GLN A 1 92 ? 0.077 14.878 -0.991 1.00 62.69 92 GLN A CA 1
ATOM 711 C C . GLN A 1 92 ? 0.040 13.550 -0.228 1.00 62.69 92 GLN A C 1
ATOM 713 O O . GLN A 1 92 ? -1.012 13.157 0.276 1.00 62.69 92 GLN A O 1
ATOM 718 N N . LYS A 1 93 ? 1.193 12.889 -0.061 1.00 64.19 93 LYS A N 1
ATOM 719 C CA . LYS A 1 93 ? 1.323 11.704 0.800 1.00 64.19 93 LYS A CA 1
ATOM 720 C C . LYS A 1 93 ? 1.136 12.059 2.286 1.00 64.19 93 LYS A C 1
ATOM 722 O O . LYS A 1 93 ? 0.506 11.289 3.007 1.00 64.19 93 LYS A O 1
ATOM 727 N N . GLU A 1 94 ? 1.596 13.229 2.734 1.00 67.25 94 GLU A N 1
ATOM 728 C CA . GLU A 1 94 ? 1.318 13.741 4.089 1.00 67.25 94 GLU A CA 1
ATOM 729 C C . GLU A 1 94 ? -0.169 14.059 4.293 1.00 67.25 94 GLU A C 1
ATOM 731 O O . GLU A 1 94 ? -0.762 13.651 5.293 1.00 67.25 94 GLU A O 1
ATOM 736 N N . GLN A 1 95 ? -0.810 14.711 3.317 1.00 67.75 95 GLN A N 1
ATOM 737 C CA . GLN A 1 95 ? -2.256 14.946 3.357 1.00 67.75 95 GLN A CA 1
ATOM 738 C C . GLN A 1 95 ? -3.059 13.639 3.425 1.00 67.75 95 GLN A C 1
ATOM 740 O O . GLN A 1 95 ? -4.052 13.569 4.148 1.00 67.75 95 GLN A O 1
ATOM 745 N N . PHE A 1 96 ? -2.620 12.594 2.718 1.00 73.62 96 PHE A N 1
ATOM 746 C CA . PHE A 1 96 ? -3.219 11.264 2.818 1.00 73.62 96 PHE A CA 1
ATOM 747 C C . PHE A 1 96 ? -3.106 10.682 4.231 1.00 73.62 96 PHE A C 1
ATOM 749 O O . PHE A 1 96 ? -4.107 10.217 4.770 1.00 73.62 96 PHE A O 1
ATOM 756 N N . LEU A 1 97 ? -1.924 10.731 4.854 1.00 73.06 97 LEU A N 1
ATOM 757 C CA . LEU A 1 97 ? -1.740 10.211 6.213 1.00 73.06 97 LEU A CA 1
ATOM 758 C C . LEU A 1 97 ? -2.635 10.937 7.229 1.00 73.06 97 LEU A C 1
ATOM 760 O O . LEU A 1 97 ? -3.160 10.297 8.137 1.00 73.06 97 LEU A O 1
ATOM 764 N N . ASN A 1 98 ? -2.889 12.234 7.033 1.00 76.50 98 ASN A N 1
ATOM 765 C CA . ASN A 1 98 ? -3.827 12.998 7.861 1.00 76.50 98 ASN A CA 1
ATOM 766 C C . ASN A 1 98 ? -5.292 12.569 7.661 1.00 76.50 98 ASN A C 1
ATOM 768 O O . ASN A 1 98 ? -6.080 12.616 8.603 1.00 76.50 98 ASN A O 1
ATOM 772 N N . LYS A 1 99 ? -5.654 12.115 6.456 1.00 79.75 99 LYS A N 1
ATOM 773 C CA . LYS A 1 99 ? -7.005 11.645 6.102 1.00 79.75 99 LYS A CA 1
ATOM 774 C C . LYS A 1 99 ? -7.186 10.130 6.223 1.00 79.75 99 LYS A C 1
ATOM 776 O O . LYS A 1 99 ? -8.259 9.616 5.933 1.00 79.75 99 LYS A O 1
ATOM 781 N N . ILE A 1 100 ? -6.181 9.388 6.692 1.00 81.62 100 ILE A N 1
ATOM 782 C CA . ILE A 1 100 ? -6.217 7.916 6.702 1.00 81.62 100 ILE A CA 1
ATOM 783 C C . ILE A 1 100 ? -7.353 7.337 7.560 1.00 81.62 100 ILE A C 1
ATOM 785 O O . ILE A 1 100 ? -7.802 6.221 7.320 1.00 81.62 100 ILE A O 1
ATOM 789 N N . GLN A 1 101 ? -7.853 8.101 8.535 1.00 82.00 101 GLN A N 1
ATOM 790 C CA . GLN A 1 101 ? -9.020 7.732 9.341 1.00 82.00 101 GLN A CA 1
ATOM 791 C C . GLN A 1 101 ? -10.319 7.615 8.527 1.00 82.00 101 GLN A C 1
ATOM 793 O O . GLN A 1 101 ? -11.227 6.901 8.942 1.00 82.00 101 GLN A O 1
ATOM 798 N N . GLU A 1 102 ? -10.397 8.295 7.382 1.00 82.12 102 GLU A N 1
ATOM 799 C CA . GLU A 1 102 ? -11.530 8.243 6.455 1.00 82.12 102 GLU A CA 1
ATOM 800 C C . GLU A 1 102 ? -11.467 6.992 5.565 1.00 82.12 102 GLU A C 1
ATOM 802 O O . GLU A 1 102 ? -12.458 6.624 4.947 1.00 82.12 102 GLU A O 1
ATOM 807 N N . ALA A 1 103 ? -10.313 6.317 5.483 1.00 81.50 103 ALA A N 1
ATOM 808 C CA . ALA A 1 103 ? -10.111 5.196 4.576 1.00 81.50 103 ALA A CA 1
ATOM 809 C C . ALA A 1 103 ? -10.790 3.915 5.085 1.00 81.50 103 ALA A C 1
ATOM 811 O O . ALA A 1 103 ? -10.434 3.376 6.134 1.00 81.50 103 ALA A O 1
ATOM 812 N N . ASN A 1 104 ? -11.694 3.343 4.285 1.00 86.06 104 ASN A N 1
ATOM 813 C CA . ASN A 1 104 ? -12.181 1.980 4.514 1.00 86.06 104 ASN A CA 1
ATOM 814 C C . ASN A 1 104 ? -11.252 0.936 3.893 1.00 86.06 104 ASN A C 1
ATOM 816 O O . ASN A 1 104 ? -11.201 -0.193 4.377 1.00 86.06 104 ASN A O 1
ATOM 820 N N . LYS A 1 105 ? -10.554 1.279 2.803 1.00 86.25 105 LYS A N 1
ATOM 821 C CA . LYS A 1 105 ? -9.577 0.417 2.117 1.00 86.25 105 LYS A CA 1
ATOM 822 C C . LYS A 1 105 ? -8.466 1.265 1.510 1.00 86.25 105 LYS A C 1
ATOM 824 O O . LYS A 1 105 ? -8.700 2.410 1.121 1.00 86.25 105 LYS A O 1
ATOM 829 N N . ILE A 1 106 ? -7.276 0.687 1.382 1.00 87.62 106 ILE A N 1
ATOM 830 C CA . ILE A 1 106 ? -6.122 1.344 0.759 1.00 87.62 106 ILE A CA 1
ATOM 831 C C . ILE A 1 106 ? -5.602 0.464 -0.379 1.00 87.62 106 ILE A C 1
ATOM 833 O O . ILE A 1 106 ? -5.355 -0.726 -0.191 1.00 87.62 106 ILE A O 1
ATOM 837 N N . ILE A 1 107 ? -5.413 1.054 -1.557 1.00 89.31 107 ILE A N 1
ATOM 838 C CA . ILE A 1 107 ? -4.749 0.437 -2.706 1.00 89.31 107 ILE A CA 1
ATOM 839 C C . ILE A 1 107 ? -3.429 1.174 -2.921 1.00 89.31 107 ILE A C 1
ATOM 841 O O . ILE A 1 107 ? -3.417 2.350 -3.279 1.00 89.31 107 ILE A O 1
ATOM 845 N N . LEU A 1 108 ? -2.314 0.483 -2.706 1.00 88.88 108 LEU A N 1
ATOM 846 C CA . LEU A 1 108 ? -0.972 0.998 -2.939 1.00 88.88 108 LEU A CA 1
ATOM 847 C C . LEU A 1 108 ? -0.486 0.540 -4.319 1.00 88.88 108 LEU A C 1
ATOM 849 O O . LEU A 1 108 ? -0.165 -0.629 -4.509 1.00 88.88 108 LEU A O 1
ATOM 853 N N . VAL A 1 109 ? -0.442 1.444 -5.293 1.00 87.56 109 VAL A N 1
ATOM 854 C CA . VAL A 1 109 ? -0.046 1.143 -6.676 1.00 87.56 109 VAL A CA 1
ATOM 855 C C . VAL A 1 109 ? 1.435 1.443 -6.879 1.00 87.56 109 VAL A C 1
ATOM 857 O O . VAL A 1 109 ? 1.904 2.551 -6.605 1.00 87.56 109 VAL A O 1
ATOM 860 N N . LYS A 1 110 ? 2.163 0.471 -7.425 1.00 89.00 110 LYS A N 1
ATOM 861 C CA . LYS A 1 110 ? 3.590 0.559 -7.731 1.00 89.00 110 LYS A CA 1
ATOM 862 C C . LYS A 1 110 ? 3.848 0.231 -9.198 1.00 89.00 110 LYS A C 1
ATOM 864 O O . LYS A 1 110 ? 3.306 -0.744 -9.704 1.00 89.00 110 LYS A O 1
ATOM 869 N N . ASP A 1 111 ? 4.689 1.016 -9.875 1.00 89.56 111 ASP A N 1
ATOM 870 C CA . ASP A 1 111 ? 5.270 0.594 -11.156 1.00 89.56 111 ASP A CA 1
ATOM 871 C C . ASP A 1 111 ? 6.263 -0.544 -10.885 1.00 89.56 111 ASP A C 1
ATOM 873 O O . ASP A 1 111 ? 7.306 -0.330 -10.270 1.00 89.56 111 ASP A O 1
ATOM 877 N N . SER A 1 112 ? 5.919 -1.754 -11.319 1.00 91.19 112 SER A N 1
ATOM 878 C CA . SER A 1 112 ? 6.729 -2.954 -11.094 1.00 91.19 112 SER A CA 1
ATOM 879 C C . SER A 1 112 ? 8.046 -2.965 -11.867 1.00 91.19 112 SER A C 1
ATOM 881 O O . SER A 1 112 ? 8.924 -3.752 -11.527 1.00 91.19 112 SER A O 1
ATOM 883 N N . SER A 1 113 ? 8.206 -2.102 -12.873 1.00 89.50 113 SER A N 1
ATOM 884 C CA . SER A 1 113 ? 9.464 -1.956 -13.614 1.00 89.50 113 SER A CA 1
ATOM 885 C C . SER A 1 113 ? 10.460 -0.999 -12.956 1.00 89.50 113 SER A C 1
ATOM 887 O O . SER A 1 113 ? 11.628 -0.984 -13.340 1.00 89.50 113 SER A O 1
ATOM 889 N N . GLU A 1 114 ? 10.014 -0.198 -11.981 1.00 85.62 114 GLU A N 1
ATOM 890 C CA . GLU A 1 114 ? 10.841 0.822 -11.335 1.00 85.62 114 GLU A CA 1
ATOM 891 C C . GLU A 1 114 ? 11.439 0.296 -10.029 1.00 85.62 114 GLU A C 1
ATOM 893 O O . GLU A 1 114 ? 10.810 0.277 -8.967 1.00 85.62 114 GLU A O 1
ATOM 898 N N . THR A 1 115 ? 12.690 -0.139 -10.121 1.00 76.50 115 THR A N 1
ATOM 899 C CA . THR A 1 115 ? 13.385 -0.856 -9.051 1.00 76.50 115 THR A CA 1
ATOM 900 C C . THR A 1 115 ? 13.953 0.072 -7.987 1.00 76.50 115 THR A C 1
ATOM 902 O O . THR A 1 115 ? 14.070 -0.315 -6.826 1.00 76.50 115 THR A O 1
ATOM 905 N N . SER A 1 116 ? 14.304 1.299 -8.376 1.00 78.00 116 SER A N 1
ATOM 906 C CA . SER A 1 116 ? 14.974 2.272 -7.509 1.00 78.00 116 SER A CA 1
ATOM 907 C C . SER A 1 116 ? 14.093 2.727 -6.344 1.00 78.00 116 SER A C 1
ATOM 909 O O . SER A 1 116 ? 14.583 3.071 -5.274 1.00 78.00 116 SER A O 1
ATOM 911 N N . GLN A 1 117 ? 12.774 2.652 -6.517 1.00 73.88 117 GLN A N 1
ATOM 912 C CA . GLN A 1 117 ? 11.805 3.241 -5.603 1.00 73.88 117 GLN A CA 1
ATOM 913 C C . GLN A 1 117 ? 11.147 2.223 -4.648 1.00 73.88 117 GLN A C 1
ATOM 915 O O . GLN A 1 117 ? 10.121 2.542 -4.041 1.00 73.88 117 GLN A O 1
ATOM 920 N N . ILE A 1 118 ? 11.653 0.988 -4.517 1.00 83.88 118 ILE A N 1
ATOM 921 C CA . ILE A 1 118 ? 11.082 0.001 -3.569 1.00 83.88 118 ILE A CA 1
ATOM 922 C C . ILE A 1 118 ? 11.219 0.499 -2.121 1.00 83.88 118 ILE A C 1
ATOM 924 O O . ILE A 1 118 ? 10.280 0.365 -1.334 1.00 83.88 118 ILE A O 1
ATOM 928 N N . GLY A 1 119 ? 12.339 1.154 -1.793 1.00 81.56 119 GLY A N 1
ATOM 929 C CA . GLY A 1 119 ? 12.562 1.769 -0.483 1.00 81.56 119 GLY A CA 1
ATOM 930 C C . GLY A 1 119 ? 11.480 2.791 -0.134 1.00 81.56 119 GLY A C 1
ATOM 931 O O . GLY A 1 119 ? 10.852 2.682 0.917 1.00 81.56 119 GLY A O 1
ATOM 932 N N . ALA A 1 120 ? 11.177 3.720 -1.048 1.00 78.88 120 ALA A N 1
ATOM 933 C CA . ALA A 1 120 ? 10.104 4.701 -0.874 1.00 78.88 120 ALA A CA 1
ATOM 934 C C . ALA A 1 120 ? 8.736 4.042 -0.611 1.00 78.88 120 ALA A C 1
ATOM 936 O O . ALA A 1 120 ? 7.995 4.476 0.273 1.00 78.88 120 ALA A O 1
ATOM 937 N N . THR A 1 121 ? 8.417 2.949 -1.315 1.00 82.56 121 THR A N 1
ATOM 938 C CA . THR A 1 121 ? 7.196 2.165 -1.058 1.00 82.56 121 THR A CA 1
ATOM 939 C C . THR A 1 121 ? 7.200 1.544 0.341 1.00 82.56 121 THR A C 1
ATOM 941 O O . THR A 1 121 ? 6.192 1.621 1.045 1.00 82.56 121 THR A O 1
ATOM 944 N N . GLY A 1 122 ? 8.336 0.993 0.778 1.00 86.00 122 GLY A N 1
ATOM 945 C CA . GLY A 1 122 ? 8.517 0.453 2.127 1.00 86.00 122 GLY A CA 1
ATOM 946 C C . GLY A 1 122 ? 8.302 1.492 3.223 1.00 86.00 122 GLY A C 1
ATOM 947 O O . GLY A 1 122 ? 7.641 1.197 4.218 1.00 86.00 122 GLY A O 1
ATOM 948 N N . VAL A 1 123 ? 8.783 2.725 3.032 1.00 81.62 123 VAL A N 1
ATOM 949 C CA . VAL A 1 123 ? 8.582 3.785 4.030 1.00 81.62 123 VAL A CA 1
ATOM 950 C C . VAL A 1 123 ? 7.130 4.275 4.067 1.00 81.62 123 VAL A C 1
ATOM 952 O O . VAL A 1 123 ? 6.593 4.486 5.153 1.00 81.62 123 VAL A O 1
ATOM 955 N N . ILE A 1 124 ? 6.453 4.406 2.919 1.00 81.38 124 ILE A N 1
ATOM 956 C CA . ILE A 1 124 ? 5.013 4.736 2.884 1.00 81.38 124 ILE A CA 1
ATOM 957 C C . ILE A 1 124 ? 4.211 3.672 3.630 1.00 81.38 124 ILE A C 1
ATOM 959 O O . ILE A 1 124 ? 3.380 4.002 4.476 1.00 81.38 124 ILE A O 1
ATOM 963 N N . LEU A 1 125 ? 4.477 2.398 3.336 1.00 87.19 125 LEU A N 1
ATOM 964 C CA . LEU A 1 125 ? 3.798 1.287 3.984 1.00 87.19 125 LEU A CA 1
ATOM 965 C C . LEU A 1 125 ? 4.068 1.283 5.491 1.00 87.19 125 LEU A C 1
ATOM 967 O O . LEU A 1 125 ? 3.133 1.150 6.272 1.00 87.19 125 LEU A O 1
ATOM 971 N N . TYR A 1 126 ? 5.313 1.512 5.911 1.00 87.31 126 TYR A N 1
ATOM 972 C CA . TYR A 1 126 ? 5.653 1.664 7.323 1.00 87.31 126 TYR A CA 1
ATOM 973 C C . TYR A 1 126 ? 4.837 2.780 7.992 1.00 87.31 126 TYR A C 1
ATOM 975 O O . TYR A 1 126 ? 4.195 2.525 9.009 1.00 87.31 126 TYR A O 1
ATOM 983 N N . ASN A 1 127 ? 4.779 3.974 7.393 1.00 84.19 127 ASN A N 1
ATOM 984 C CA . ASN A 1 127 ? 4.026 5.113 7.927 1.00 84.19 127 ASN A CA 1
ATOM 985 C C . ASN A 1 127 ? 2.520 4.827 8.051 1.00 84.19 127 ASN A C 1
ATOM 987 O O . ASN A 1 127 ? 1.897 5.206 9.043 1.00 84.19 127 ASN A O 1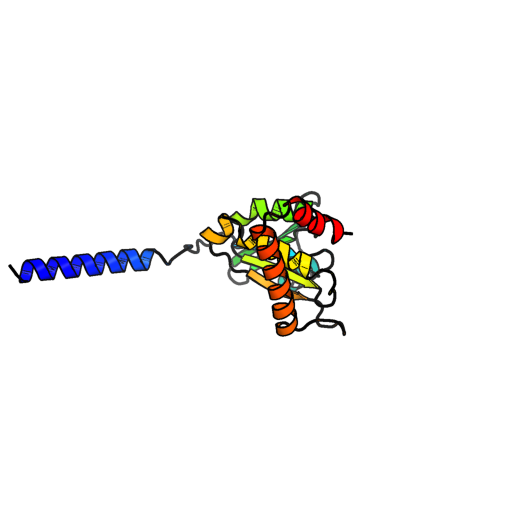
ATOM 991 N N . ILE A 1 128 ? 1.942 4.116 7.080 1.00 86.50 128 ILE A N 1
ATOM 992 C CA . ILE A 1 128 ? 0.554 3.645 7.145 1.00 86.50 128 ILE A CA 1
ATOM 993 C C . ILE A 1 128 ? 0.368 2.708 8.346 1.00 86.50 128 ILE A C 1
ATOM 995 O O . ILE A 1 128 ? -0.524 2.930 9.165 1.00 86.50 128 ILE A O 1
ATOM 999 N N . LEU A 1 129 ? 1.229 1.694 8.478 1.00 87.81 129 LEU A N 1
ATOM 1000 C CA . LEU A 1 129 ? 1.118 0.649 9.501 1.00 87.81 129 LEU A CA 1
ATOM 1001 C C . LEU A 1 129 ? 1.304 1.179 10.932 1.00 87.81 129 LEU A C 1
ATOM 1003 O O . LEU A 1 129 ? 0.658 0.685 11.860 1.00 87.81 129 LEU A O 1
ATOM 1007 N N . ILE A 1 130 ? 2.160 2.185 11.136 1.00 86.69 130 ILE A N 1
ATOM 1008 C CA . ILE A 1 130 ? 2.359 2.794 12.463 1.00 86.69 130 ILE A CA 1
ATOM 1009 C C . ILE A 1 130 ? 1.253 3.782 12.845 1.00 86.69 130 ILE A C 1
ATOM 1011 O O . ILE A 1 130 ? 1.161 4.167 14.010 1.00 86.69 130 ILE A O 1
ATOM 1015 N N . SER A 1 131 ? 0.421 4.214 11.895 1.00 84.31 131 SER A N 1
ATOM 1016 C CA . SER A 1 131 ? -0.602 5.216 12.176 1.00 84.31 131 SER A CA 1
ATOM 1017 C C . SER A 1 131 ? -1.694 4.655 13.098 1.00 84.31 131 SER A C 1
ATOM 1019 O O . SER A 1 131 ? -2.226 3.558 12.905 1.00 84.31 131 SER A O 1
ATOM 1021 N N . ILE A 1 132 ? -2.057 5.432 14.122 1.00 82.56 132 ILE A N 1
ATOM 1022 C CA . ILE A 1 132 ? -3.088 5.052 15.099 1.00 82.56 132 ILE A CA 1
ATOM 1023 C C . ILE A 1 132 ? -4.439 4.744 14.424 1.00 82.56 132 ILE A C 1
ATOM 1025 O O . ILE A 1 132 ? -5.054 3.739 14.797 1.00 82.56 132 ILE A O 1
ATOM 1029 N N . PRO A 1 133 ? -4.927 5.540 13.445 1.00 81.75 133 PRO A N 1
ATOM 1030 C CA . PRO A 1 133 ? -6.210 5.248 12.812 1.00 81.75 133 PRO A CA 1
ATOM 1031 C C . PRO A 1 133 ? -6.193 3.916 12.053 1.00 81.75 133 PRO A C 1
ATOM 1033 O O . PRO A 1 133 ? -7.145 3.145 12.157 1.00 81.75 133 PRO A O 1
ATOM 1036 N N . PHE A 1 134 ? -5.086 3.590 11.377 1.00 85.44 134 PHE A N 1
ATOM 1037 C CA . PHE A 1 134 ? -4.923 2.306 10.697 1.00 85.44 134 PHE A CA 1
ATOM 1038 C C . PHE A 1 134 ? -4.981 1.123 11.672 1.00 85.44 134 PHE A C 1
ATOM 1040 O O . PHE A 1 134 ? -5.708 0.155 11.438 1.00 85.44 134 PHE A O 1
ATOM 1047 N N . GLN A 1 135 ? -4.263 1.210 12.796 1.00 84.69 135 GLN A N 1
ATOM 1048 C CA . GLN A 1 135 ? -4.217 0.139 13.798 1.00 84.69 135 GLN A CA 1
ATOM 1049 C C . GLN A 1 135 ? -5.568 -0.090 14.483 1.00 84.69 135 GLN A C 1
ATOM 1051 O O . GLN A 1 135 ? -5.932 -1.238 14.752 1.00 84.69 135 GLN A O 1
ATOM 1056 N N . LYS A 1 136 ? -6.320 0.987 14.744 1.00 83.00 136 LYS A N 1
ATOM 1057 C CA . LYS A 1 136 ? -7.661 0.918 15.339 1.00 83.00 136 LYS A CA 1
ATOM 1058 C C . LYS A 1 136 ? -8.685 0.318 14.377 1.00 83.00 136 LYS A C 1
ATOM 1060 O O . LYS A 1 136 ? -9.438 -0.564 14.779 1.00 83.00 136 LYS A O 1
ATOM 1065 N N . SER A 1 137 ? -8.696 0.776 13.127 1.00 81.06 137 SER A N 1
ATOM 1066 C CA . SER A 1 137 ? -9.712 0.393 12.139 1.00 81.06 137 SER A CA 1
ATOM 1067 C C . SER A 1 137 ? -9.372 -0.876 11.354 1.00 81.06 137 SER A C 1
ATOM 1069 O O . SER A 1 137 ? -10.238 -1.386 10.652 1.00 81.06 137 SER A O 1
ATOM 1071 N N . ARG A 1 138 ? -8.141 -1.405 11.473 1.00 84.62 138 ARG A N 1
ATOM 1072 C CA . ARG A 1 138 ? -7.662 -2.603 10.752 1.00 84.62 138 ARG A CA 1
ATOM 1073 C C . ARG A 1 138 ? -7.949 -2.515 9.249 1.00 84.62 138 ARG A C 1
ATOM 1075 O O . ARG A 1 138 ? -8.502 -3.433 8.649 1.00 84.62 138 ARG A O 1
ATOM 1082 N N . ILE A 1 139 ? -7.582 -1.377 8.665 1.00 85.69 139 ILE A N 1
ATOM 1083 C CA . ILE A 1 139 ? -7.886 -1.044 7.273 1.00 85.69 139 ILE A CA 1
ATOM 1084 C C . ILE A 1 139 ? -7.166 -2.051 6.353 1.00 85.69 139 ILE A C 1
ATOM 1086 O O . ILE A 1 139 ? -5.950 -2.210 6.466 1.00 85.69 139 ILE A O 1
ATOM 1090 N N . PRO A 1 140 ? -7.861 -2.757 5.446 1.00 89.81 140 PRO A N 1
ATOM 1091 C CA . PRO A 1 140 ? -7.213 -3.652 4.496 1.00 89.81 140 PRO A CA 1
ATOM 1092 C C . PRO A 1 140 ? -6.380 -2.866 3.472 1.00 89.81 140 PRO A C 1
ATOM 1094 O O . PRO A 1 140 ? -6.835 -1.855 2.925 1.00 89.81 140 PRO A O 1
ATOM 1097 N N . ILE A 1 141 ? -5.175 -3.370 3.187 1.00 90.19 141 ILE A N 1
ATOM 1098 C CA . ILE A 1 141 ? -4.259 -2.829 2.175 1.00 90.19 141 ILE A CA 1
ATOM 1099 C C . ILE A 1 141 ? -4.109 -3.844 1.041 1.00 90.19 141 ILE A C 1
ATOM 1101 O O . ILE A 1 141 ? -3.823 -5.014 1.290 1.00 90.19 141 ILE A O 1
ATOM 1105 N N . LEU A 1 142 ? -4.247 -3.382 -0.200 1.00 92.12 142 LEU A N 1
ATOM 1106 C CA . LEU A 1 142 ? -3.874 -4.115 -1.407 1.00 92.12 142 LEU A CA 1
ATOM 1107 C C . LEU A 1 142 ? -2.676 -3.429 -2.062 1.00 92.12 142 LEU A C 1
ATOM 1109 O O . LEU A 1 142 ? -2.755 -2.246 -2.380 1.00 92.12 142 LEU A O 1
ATOM 1113 N N . ILE A 1 143 ? -1.594 -4.164 -2.310 1.00 91.69 143 ILE A N 1
ATOM 1114 C CA . ILE A 1 143 ? -0.463 -3.662 -3.098 1.00 91.69 143 ILE A CA 1
ATOM 1115 C C . ILE A 1 143 ? -0.628 -4.141 -4.541 1.00 91.69 143 ILE A C 1
ATOM 1117 O O . ILE A 1 143 ? -0.695 -5.341 -4.798 1.00 91.69 143 ILE A O 1
ATOM 1121 N N . VAL A 1 144 ? -0.697 -3.204 -5.483 1.00 91.62 144 VAL A N 1
ATOM 1122 C CA . VAL A 1 144 ? -0.848 -3.476 -6.915 1.00 91.62 144 VAL A CA 1
ATOM 1123 C C . VAL A 1 144 ? 0.476 -3.222 -7.619 1.00 91.62 144 VAL A C 1
ATOM 1125 O O . VAL A 1 144 ? 0.940 -2.085 -7.702 1.00 91.62 144 VAL A O 1
ATOM 1128 N N . LEU A 1 145 ? 1.053 -4.285 -8.173 1.00 93.12 145 LEU A N 1
ATOM 1129 C CA . LEU A 1 145 ? 2.248 -4.227 -9.012 1.00 93.12 145 LEU A CA 1
ATOM 1130 C C . LEU A 1 145 ? 1.845 -3.993 -10.463 1.00 93.12 145 LEU A C 1
ATOM 1132 O O . LEU A 1 145 ? 1.616 -4.931 -11.222 1.00 93.12 145 LEU A O 1
ATOM 1136 N N . ASN A 1 146 ? 1.730 -2.726 -10.834 1.00 90.75 146 ASN A N 1
ATOM 1137 C CA . ASN A 1 146 ? 1.268 -2.306 -12.144 1.00 90.75 146 ASN A CA 1
ATOM 1138 C C . ASN A 1 146 ? 2.381 -2.372 -13.205 1.00 90.75 146 ASN A C 1
ATOM 1140 O O . ASN A 1 146 ? 3.566 -2.418 -12.872 1.00 90.75 146 ASN A O 1
ATOM 1144 N N . LYS A 1 147 ? 1.994 -2.313 -14.483 1.00 91.56 147 LYS A N 1
ATOM 1145 C CA . LYS A 1 147 ? 2.878 -2.366 -15.664 1.00 91.56 147 LYS A CA 1
ATOM 1146 C C . LYS A 1 147 ? 3.631 -3.688 -15.850 1.00 91.56 147 LYS A C 1
ATOM 1148 O O . LYS A 1 147 ? 4.816 -3.708 -16.176 1.00 91.56 147 LYS A O 1
ATOM 1153 N N . GLN A 1 148 ? 2.927 -4.796 -15.616 1.00 93.06 148 GLN A N 1
ATOM 1154 C CA . GLN A 1 148 ? 3.448 -6.160 -15.792 1.00 93.06 148 GLN A CA 1
ATOM 1155 C C . GLN A 1 148 ? 3.774 -6.514 -17.253 1.00 93.06 148 GLN A C 1
ATOM 1157 O O . GLN A 1 148 ? 4.394 -7.543 -17.502 1.00 93.06 148 GLN A O 1
ATOM 1162 N N . ASP A 1 149 ? 3.349 -5.680 -18.202 1.00 92.75 149 ASP A N 1
ATOM 1163 C CA . ASP A 1 149 ? 3.676 -5.745 -19.626 1.00 92.75 149 ASP A CA 1
ATOM 1164 C C . ASP A 1 149 ? 5.149 -5.418 -19.928 1.00 92.75 149 ASP A C 1
ATOM 1166 O O . ASP A 1 149 ? 5.666 -5.820 -20.968 1.00 92.75 149 ASP A O 1
ATOM 1170 N N . LYS A 1 150 ? 5.851 -4.720 -19.028 1.00 91.25 150 LYS A N 1
ATOM 1171 C CA . LYS A 1 150 ? 7.262 -4.366 -19.218 1.00 91.25 150 LYS A CA 1
ATOM 1172 C C . LYS A 1 150 ? 8.192 -5.535 -18.892 1.00 91.25 150 LYS A C 1
ATOM 1174 O O . LYS A 1 150 ? 8.039 -6.189 -17.867 1.00 91.25 150 LYS A O 1
ATOM 1179 N N . GLU A 1 151 ? 9.256 -5.700 -19.678 1.00 87.94 151 GLU A N 1
ATOM 1180 C CA . GLU A 1 151 ? 10.243 -6.782 -19.491 1.00 87.94 151 GLU A CA 1
ATOM 1181 C C . GLU A 1 151 ? 10.910 -6.788 -18.106 1.00 87.94 151 GLU A C 1
ATOM 1183 O O . GLU A 1 151 ? 11.203 -7.845 -17.557 1.00 87.94 151 GLU A O 1
ATOM 1188 N N . LYS A 1 152 ? 11.132 -5.607 -17.517 1.00 88.38 152 LYS A N 1
ATOM 1189 C CA . LYS A 1 152 ? 11.780 -5.447 -16.202 1.00 88.38 152 LYS A CA 1
ATOM 1190 C C . LYS A 1 152 ? 10.807 -5.512 -15.017 1.00 88.38 152 LYS A C 1
ATOM 1192 O O . LYS A 1 152 ? 11.188 -5.155 -13.907 1.00 88.38 152 LYS A O 1
ATOM 1197 N N . ALA A 1 153 ? 9.549 -5.890 -15.238 1.00 91.38 153 ALA A N 1
ATOM 1198 C CA . ALA A 1 153 ? 8.536 -5.928 -14.191 1.00 91.38 153 ALA A CA 1
ATOM 1199 C C . ALA A 1 153 ? 8.788 -7.060 -13.183 1.00 91.38 153 ALA A C 1
ATOM 1201 O O . ALA A 1 153 ? 8.803 -8.238 -13.545 1.00 91.38 153 ALA A O 1
ATOM 1202 N N . TYR A 1 154 ? 8.904 -6.717 -11.899 1.00 89.69 154 TYR A N 1
ATOM 1203 C CA . TYR A 1 154 ? 8.957 -7.722 -10.837 1.00 89.69 154 TYR A CA 1
ATOM 1204 C C . TYR A 1 154 ? 7.645 -8.492 -10.700 1.00 89.69 154 TYR A C 1
ATOM 1206 O O . TYR A 1 154 ? 6.548 -7.927 -10.807 1.00 89.69 154 TYR A O 1
ATOM 1214 N N . LYS A 1 155 ? 7.769 -9.779 -10.366 1.00 91.38 155 LYS A N 1
ATOM 1215 C CA . LYS A 1 155 ? 6.648 -10.600 -9.906 1.00 91.38 155 LYS A CA 1
ATOM 1216 C C . LYS A 1 155 ? 6.396 -10.368 -8.420 1.00 91.38 155 LYS A C 1
ATOM 1218 O O . LYS A 1 155 ? 7.261 -9.893 -7.687 1.00 91.38 155 LYS A O 1
ATOM 1223 N N . ALA A 1 156 ? 5.184 -10.705 -7.982 1.00 91.69 156 ALA A N 1
ATOM 1224 C CA . ALA A 1 156 ? 4.759 -10.495 -6.601 1.00 91.69 156 ALA A CA 1
ATOM 1225 C C . ALA A 1 156 ? 5.700 -11.123 -5.553 1.00 91.69 156 ALA A C 1
ATOM 1227 O O . ALA A 1 156 ? 6.036 -10.405 -4.613 1.00 91.69 156 ALA A O 1
ATOM 1228 N N . PRO A 1 157 ? 6.199 -12.369 -5.717 1.00 93.44 157 PRO A N 1
ATOM 1229 C CA . PRO A 1 157 ? 7.098 -12.970 -4.729 1.00 93.44 157 PRO A CA 1
ATOM 1230 C C . PRO A 1 157 ? 8.424 -12.211 -4.580 1.00 93.44 157 PRO A C 1
ATOM 1232 O O . PRO A 1 157 ? 8.864 -11.939 -3.465 1.00 93.44 157 PRO A O 1
ATOM 1235 N N . ASP A 1 158 ? 9.035 -11.812 -5.700 1.00 91.94 158 ASP A N 1
ATOM 1236 C CA . ASP A 1 158 ? 10.302 -11.072 -5.687 1.00 91.94 158 ASP A CA 1
ATOM 1237 C C . ASP A 1 158 ? 10.117 -9.702 -5.034 1.00 91.94 158 ASP A C 1
ATOM 1239 O O . ASP A 1 158 ? 10.890 -9.289 -4.168 1.00 91.94 158 ASP A O 1
ATOM 1243 N N . PHE A 1 159 ? 9.043 -9.005 -5.409 1.00 91.56 159 PHE A N 1
ATOM 1244 C CA . PHE A 1 159 ? 8.714 -7.714 -4.826 1.00 91.56 159 PHE A CA 1
ATOM 1245 C C . PHE A 1 159 ? 8.447 -7.816 -3.320 1.00 91.56 159 PHE A C 1
ATOM 1247 O O . PHE A 1 159 ? 8.930 -6.977 -2.564 1.00 91.56 159 PHE A O 1
ATOM 1254 N N . GLU A 1 160 ? 7.714 -8.835 -2.871 1.00 92.06 160 GLU A N 1
ATOM 1255 C CA . GLU A 1 160 ? 7.451 -9.074 -1.451 1.00 92.06 160 GLU A CA 1
ATOM 1256 C C . GLU A 1 160 ? 8.753 -9.290 -0.674 1.00 92.06 160 GLU A C 1
ATOM 1258 O O . GLU A 1 160 ? 8.939 -8.696 0.393 1.00 92.06 160 GLU A O 1
ATOM 1263 N N . MET A 1 161 ? 9.691 -10.061 -1.231 1.00 93.06 161 MET A N 1
ATOM 1264 C CA . MET A 1 161 ? 11.015 -10.260 -0.645 1.00 93.06 161 MET A CA 1
ATOM 1265 C C . MET A 1 161 ? 11.786 -8.935 -0.520 1.00 93.06 161 MET A C 1
ATOM 1267 O O . MET A 1 161 ? 12.306 -8.620 0.557 1.00 93.06 161 MET A O 1
ATOM 1271 N N . PHE A 1 162 ? 11.845 -8.132 -1.588 1.00 91.19 162 PHE A N 1
ATOM 1272 C CA . PHE A 1 162 ? 12.547 -6.843 -1.570 1.00 91.19 162 PHE A CA 1
ATOM 1273 C C . PHE A 1 162 ? 11.892 -5.831 -0.627 1.00 91.19 162 PHE A C 1
ATOM 1275 O O . PHE A 1 162 ? 12.584 -5.171 0.150 1.00 91.19 162 PHE A O 1
ATOM 1282 N N . LEU A 1 163 ? 10.564 -5.732 -0.650 1.00 91.12 163 LEU A N 1
ATOM 1283 C CA . LEU A 1 163 ? 9.809 -4.835 0.216 1.00 91.12 163 LEU A CA 1
ATOM 1284 C C . LEU A 1 163 ? 9.990 -5.209 1.690 1.00 91.12 163 LEU A C 1
ATOM 1286 O O . LEU A 1 163 ? 10.245 -4.336 2.519 1.00 91.12 163 LEU A O 1
ATOM 1290 N N . SER A 1 164 ? 9.924 -6.503 2.011 1.00 91.50 164 SER A N 1
A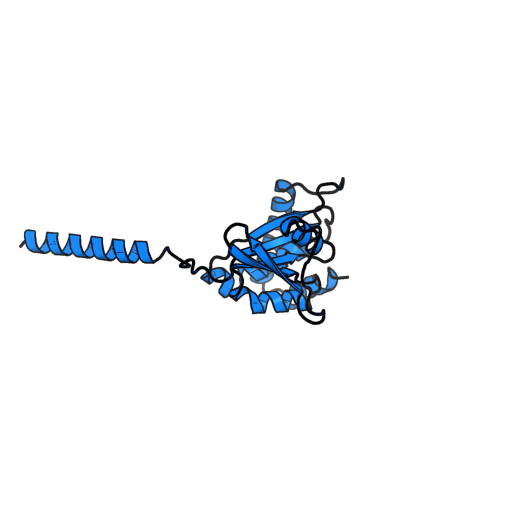TOM 1291 C CA . SER A 1 164 ? 10.139 -7.006 3.371 1.00 91.50 164 SER A CA 1
ATOM 1292 C C . SER A 1 164 ? 11.525 -6.635 3.890 1.00 91.50 164 SER A C 1
ATOM 1294 O O . SER A 1 164 ? 11.668 -6.186 5.030 1.00 91.50 164 SER A O 1
ATOM 1296 N N . ARG A 1 165 ? 12.550 -6.752 3.039 1.00 90.62 165 ARG A N 1
ATOM 1297 C CA . ARG A 1 165 ? 13.916 -6.330 3.365 1.00 90.62 165 ARG A CA 1
ATOM 1298 C C . ARG A 1 165 ? 13.997 -4.828 3.649 1.00 90.62 165 ARG A C 1
ATOM 1300 O O . ARG A 1 165 ? 14.562 -4.437 4.670 1.00 90.62 165 ARG A O 1
ATOM 1307 N N . GLU A 1 166 ? 13.420 -3.988 2.793 1.00 88.12 166 GLU A N 1
ATOM 1308 C CA . GLU A 1 166 ? 13.413 -2.531 2.990 1.00 88.12 166 GLU A CA 1
ATOM 1309 C C . GLU A 1 166 ? 12.663 -2.120 4.263 1.00 88.12 166 GLU A C 1
ATOM 1311 O O . GLU A 1 166 ? 13.133 -1.267 5.020 1.00 88.12 166 GLU A O 1
ATOM 1316 N N . MET A 1 167 ? 11.540 -2.774 4.569 1.00 87.50 167 MET A N 1
ATOM 1317 C CA . MET A 1 167 ? 10.801 -2.546 5.811 1.00 87.50 167 MET A CA 1
ATOM 1318 C C . MET A 1 167 ? 11.614 -2.928 7.051 1.00 87.50 167 MET A C 1
ATOM 1320 O O . MET A 1 167 ? 11.620 -2.177 8.027 1.00 87.50 167 MET A O 1
ATOM 1324 N N . GLN A 1 168 ? 12.341 -4.048 7.027 1.00 88.62 168 GLN A N 1
ATOM 1325 C CA . GLN A 1 168 ? 13.229 -4.425 8.132 1.00 88.62 168 GLN A CA 1
ATOM 1326 C C . GLN A 1 168 ? 14.331 -3.385 8.348 1.00 88.62 168 GLN A C 1
ATOM 1328 O O . GLN A 1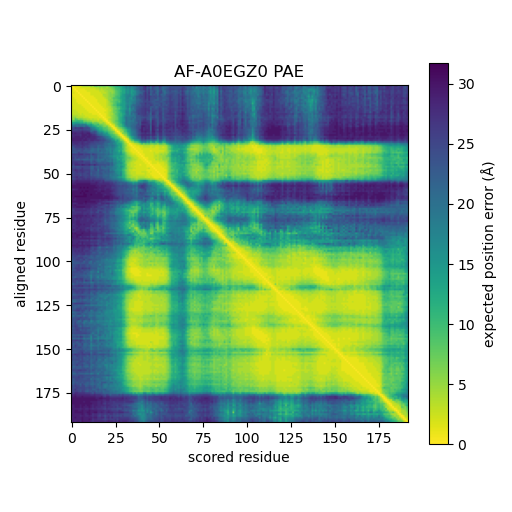 168 ? 14.596 -2.994 9.485 1.00 88.62 168 GLN A O 1
ATOM 1333 N N . ILE A 1 169 ? 14.936 -2.880 7.269 1.00 85.31 169 ILE A N 1
ATOM 1334 C CA . ILE A 1 169 ? 15.914 -1.786 7.342 1.00 85.31 169 ILE A CA 1
ATOM 1335 C C . ILE A 1 169 ? 15.262 -0.534 7.945 1.00 85.31 169 ILE A C 1
ATOM 1337 O O . ILE A 1 169 ? 15.873 0.127 8.788 1.00 85.31 169 ILE A O 1
ATOM 1341 N N . CYS A 1 170 ? 14.023 -0.227 7.547 1.00 77.94 170 CYS A N 1
ATOM 1342 C CA . CYS A 1 170 ? 13.252 0.901 8.057 1.00 77.94 170 CYS A CA 1
ATOM 1343 C C . CYS A 1 170 ? 13.064 0.807 9.584 1.00 77.94 170 CYS A C 1
ATOM 1345 O O . CYS A 1 170 ? 13.440 1.707 10.337 1.00 77.94 170 CYS A O 1
ATOM 1347 N N . ILE A 1 171 ? 12.577 -0.340 10.057 1.00 84.12 171 ILE A N 1
ATOM 1348 C CA . ILE A 1 171 ? 12.358 -0.614 11.481 1.00 84.12 171 ILE A CA 1
ATOM 1349 C C . ILE A 1 171 ? 13.679 -0.553 12.258 1.00 84.12 171 ILE A C 1
ATOM 1351 O O . ILE A 1 171 ? 13.759 0.094 13.300 1.00 84.12 171 ILE A O 1
ATOM 1355 N N . MET A 1 172 ? 14.743 -1.173 11.745 1.00 83.44 172 MET A N 1
ATOM 1356 C CA . MET A 1 172 ? 16.040 -1.225 12.428 1.00 83.44 172 MET A CA 1
ATOM 1357 C C . MET A 1 172 ? 16.671 0.156 12.608 1.00 83.44 172 MET A C 1
ATOM 1359 O O . MET A 1 172 ? 17.284 0.424 13.640 1.00 83.44 172 MET A O 1
ATOM 1363 N N . GLN A 1 173 ? 16.547 1.049 11.628 1.00 79.19 173 GLN A N 1
ATOM 1364 C CA . GLN A 1 173 ? 17.068 2.409 11.768 1.00 79.19 173 GLN A CA 1
ATOM 1365 C C . GLN A 1 173 ? 16.230 3.245 12.747 1.00 79.19 173 GLN A C 1
ATOM 1367 O O . GLN A 1 173 ? 16.816 4.034 13.487 1.00 79.19 173 GLN A O 1
ATOM 1372 N N . PHE A 1 174 ? 14.907 3.042 12.789 1.00 74.62 174 PHE A N 1
ATOM 1373 C CA . PHE A 1 174 ? 14.032 3.667 13.786 1.00 74.62 174 PHE A CA 1
ATOM 1374 C C . PHE A 1 174 ? 14.406 3.229 15.211 1.00 74.62 174 PHE A C 1
ATOM 1376 O O . PHE A 1 174 ? 14.621 4.069 16.081 1.00 74.62 174 PHE A O 1
ATOM 1383 N N . LEU A 1 175 ? 14.586 1.922 15.433 1.00 80.81 175 LEU A N 1
ATOM 1384 C CA . LEU A 1 175 ? 14.976 1.369 16.737 1.00 80.81 175 LEU A CA 1
ATOM 1385 C C . LEU A 1 175 ? 16.364 1.831 17.199 1.00 80.81 175 LEU A C 1
ATOM 1387 O O . LEU A 1 175 ? 16.590 2.004 18.392 1.00 80.81 175 LEU A O 1
ATOM 1391 N N . LYS A 1 176 ? 17.297 2.057 16.267 1.00 79.31 176 LYS A N 1
ATOM 1392 C CA . LYS A 1 176 ? 18.653 2.541 16.575 1.00 79.31 176 LYS A CA 1
ATOM 1393 C C . LYS A 1 176 ? 18.718 4.034 16.926 1.00 79.31 176 LYS A C 1
ATOM 13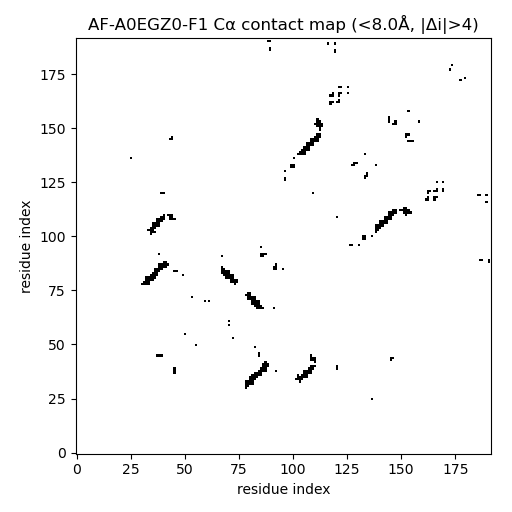95 O O . LYS A 1 176 ? 19.816 4.541 17.125 1.00 79.31 176 LYS A O 1
ATOM 1400 N N . GLY A 1 177 ? 17.590 4.751 16.966 1.00 64.62 177 GLY A N 1
ATOM 1401 C CA . GLY A 1 177 ? 17.561 6.184 17.278 1.00 64.62 177 GLY A CA 1
ATOM 1402 C C . GLY A 1 177 ? 18.290 7.062 16.252 1.00 64.62 177 GLY A C 1
ATOM 1403 O O . GLY A 1 177 ? 18.573 8.227 16.525 1.00 64.62 177 GLY A O 1
ATOM 1404 N N . ASN A 1 178 ? 18.611 6.529 15.066 1.00 56.50 178 ASN A N 1
ATOM 1405 C CA . ASN A 1 178 ? 19.265 7.303 14.018 1.00 56.50 178 ASN A CA 1
ATOM 1406 C C . ASN A 1 178 ? 18.286 8.353 13.484 1.00 56.50 178 ASN A C 1
ATOM 1408 O O . ASN A 1 178 ? 17.199 8.004 13.029 1.00 56.50 178 ASN A O 1
ATOM 1412 N N . ASN A 1 179 ? 18.708 9.623 13.545 1.00 52.16 179 ASN A N 1
ATOM 1413 C CA . ASN A 1 179 ? 17.967 10.833 13.179 1.00 52.16 179 ASN A CA 1
ATOM 1414 C C . ASN A 1 179 ? 16.807 10.584 12.201 1.00 52.16 179 ASN A C 1
ATOM 1416 O O . ASN A 1 179 ? 17.029 10.324 11.017 1.00 52.16 179 ASN A O 1
ATOM 1420 N N . THR A 1 180 ? 15.579 10.781 12.684 1.00 52.25 180 THR A N 1
ATOM 1421 C CA . THR A 1 180 ? 14.326 10.846 11.905 1.00 52.25 180 THR A CA 1
ATOM 1422 C C . THR A 1 180 ? 14.451 11.708 10.640 1.00 52.25 180 THR A C 1
ATOM 1424 O O . THR A 1 180 ? 13.829 11.415 9.622 1.00 52.25 180 THR A O 1
ATOM 1427 N N . LYS A 1 181 ? 15.360 12.694 10.647 1.00 47.16 181 LYS A N 1
ATOM 1428 C CA . LYS A 1 181 ? 15.752 13.511 9.486 1.00 47.16 181 LYS A CA 1
ATOM 1429 C C . LYS A 1 181 ? 16.291 12.704 8.292 1.00 47.16 181 LYS A C 1
ATOM 1431 O O . LYS A 1 181 ? 16.074 13.099 7.156 1.00 47.16 181 LYS A O 1
ATOM 1436 N N . LYS A 1 182 ? 16.985 11.577 8.501 1.00 45.72 182 LYS A N 1
ATOM 1437 C CA . LYS A 1 182 ? 17.524 10.735 7.409 1.00 45.72 182 LYS A CA 1
ATOM 1438 C C . LYS A 1 182 ? 16.428 9.910 6.726 1.00 45.72 182 LYS A C 1
ATOM 1440 O O . LYS A 1 182 ? 16.523 9.649 5.530 1.00 45.72 182 LYS A O 1
ATOM 1445 N N . PHE A 1 183 ? 15.387 9.537 7.472 1.00 50.44 183 PHE A N 1
ATOM 1446 C CA . PHE A 1 183 ? 14.176 8.943 6.907 1.00 50.44 183 PHE A CA 1
ATOM 1447 C C . PHE A 1 183 ? 13.400 9.952 6.087 1.00 50.44 183 PHE A C 1
ATOM 1449 O O . PHE A 1 183 ? 13.122 9.685 4.926 1.00 50.44 183 PHE A O 1
ATOM 1456 N N . ASP A 1 184 ? 13.143 11.123 6.662 1.00 50.53 184 ASP A N 1
ATOM 1457 C CA . ASP A 1 184 ? 12.464 12.230 5.991 1.00 50.53 184 ASP A CA 1
ATOM 1458 C C . ASP A 1 184 ? 13.214 12.693 4.721 1.00 50.53 184 ASP A C 1
ATOM 1460 O O . ASP A 1 184 ? 12.617 13.047 3.709 1.00 50.53 184 ASP A O 1
ATOM 1464 N N . ASN A 1 185 ? 14.547 12.584 4.710 1.00 47.56 185 ASN A N 1
ATOM 1465 C CA . ASN A 1 185 ? 15.349 12.852 3.518 1.00 47.56 185 ASN A CA 1
ATOM 1466 C C . ASN A 1 185 ? 15.239 11.770 2.433 1.00 47.56 185 ASN A C 1
ATOM 1468 O O . ASN A 1 185 ? 15.315 12.133 1.267 1.00 47.56 185 ASN A O 1
ATOM 1472 N N . ARG A 1 186 ? 15.012 10.485 2.763 1.00 50.62 186 ARG A N 1
ATOM 1473 C CA . ARG A 1 186 ? 14.750 9.445 1.742 1.00 50.62 186 ARG A CA 1
ATOM 1474 C C . ARG A 1 186 ? 13.457 9.716 0.974 1.00 50.62 186 ARG A C 1
ATOM 1476 O O . ARG A 1 186 ? 13.408 9.526 -0.233 1.00 50.62 186 ARG A O 1
ATOM 1483 N N . TRP A 1 187 ? 12.443 10.258 1.652 1.00 47.91 187 TRP A N 1
ATOM 1484 C CA . TRP A 1 187 ? 11.242 10.761 0.979 1.00 47.91 187 TRP A CA 1
ATOM 1485 C C . TRP A 1 187 ? 11.554 11.889 -0.009 1.00 47.91 187 TRP A C 1
ATOM 1487 O O . TRP A 1 187 ? 10.904 11.975 -1.045 1.00 47.91 187 TRP A O 1
ATOM 1497 N N . LYS A 1 188 ? 12.537 12.743 0.309 1.00 41.44 188 LYS A N 1
ATOM 1498 C CA . LYS A 1 188 ? 12.924 13.919 -0.486 1.00 41.44 188 LYS A CA 1
ATOM 1499 C C . LYS A 1 188 ? 13.880 13.601 -1.629 1.00 41.44 188 LYS A C 1
ATOM 1501 O O . LYS A 1 188 ? 13.805 14.277 -2.644 1.00 41.44 188 LYS A O 1
ATOM 1506 N N . THR A 1 189 ? 14.758 12.610 -1.493 1.00 45.41 189 THR A N 1
ATOM 1507 C CA . THR A 1 189 ? 15.731 12.245 -2.537 1.00 45.41 189 THR A CA 1
ATOM 1508 C C . THR A 1 189 ? 15.134 11.369 -3.627 1.00 45.41 189 THR A C 1
ATOM 1510 O O . THR A 1 189 ? 15.520 11.518 -4.777 1.00 45.41 189 THR A O 1
ATOM 1513 N N . ASP A 1 190 ? 14.168 10.513 -3.287 1.00 44.19 190 ASP A N 1
ATOM 1514 C CA . ASP A 1 190 ? 13.577 9.551 -4.231 1.00 44.19 190 ASP A CA 1
ATOM 1515 C C . ASP A 1 190 ? 12.362 10.142 -4.987 1.00 44.19 190 ASP A C 1
ATOM 1517 O O . ASP A 1 190 ? 11.702 9.455 -5.767 1.00 44.19 190 ASP A O 1
ATOM 1521 N N . ALA A 1 191 ? 12.037 11.415 -4.721 1.00 37.34 191 ALA A N 1
ATOM 1522 C CA . ALA A 1 191 ? 10.949 12.178 -5.339 1.00 37.34 191 ALA A CA 1
ATOM 1523 C C . ALA A 1 191 ? 11.402 13.083 -6.506 1.00 37.34 191 ALA A C 1
ATOM 1525 O O . ALA A 1 191 ? 10.563 13.802 -7.060 1.00 37.34 191 ALA A O 1
ATOM 1526 N N . TYR A 1 192 ? 12.689 13.042 -6.868 1.00 29.36 192 TYR A N 1
ATOM 1527 C CA . TYR A 1 192 ? 13.262 13.722 -8.034 1.00 29.36 192 TYR A CA 1
ATOM 1528 C C . TYR A 1 192 ? 13.621 12.723 -9.132 1.00 29.36 192 TYR A C 1
ATOM 1530 O O . TYR A 1 192 ? 14.206 11.669 -8.800 1.00 29.36 192 TYR A O 1
#

Organism: Paramecium tetraurelia (NCBI:txid5888)

Solvent-accessible surface area (backbone atoms only — not comparable to full-atom values): 11086 Å² total; per-residue (Å²): 112,68,71,61,54,53,53,52,51,52,52,50,52,50,51,51,49,54,55,56,60,62,73,73,64,80,74,81,84,63,92,70,62,51,29,34,37,40,39,40,54,67,88,20,46,60,68,59,50,51,49,64,73,59,73,56,98,68,83,81,88,78,82,70,92,88,60,75,53,67,44,78,38,74,42,98,84,72,47,36,32,38,34,34,48,41,58,49,48,69,73,42,52,52,53,46,64,74,48,43,72,67,41,59,31,38,36,41,30,34,40,29,53,55,72,89,51,45,54,57,52,21,52,54,51,48,56,50,64,71,31,67,51,37,64,74,67,64,49,52,75,44,78,42,69,29,61,70,87,44,92,67,29,57,52,69,70,61,46,51,54,54,34,52,51,38,37,50,54,52,52,55,42,58,74,67,68,54,60,68,65,62,59,58,42,50,59,61,62,74,71,109

InterPro domains:
  IPR005225 Small GTP-binding domain [TIGR00231] (35-165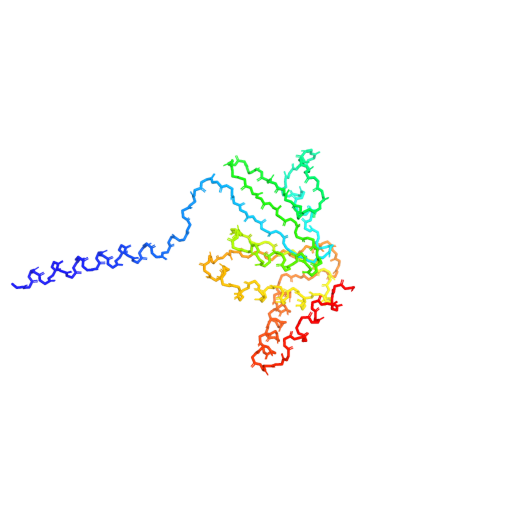)
  IPR019009 Signal recognition particle receptor, beta subunit [PF09439] (34-168)
  IPR024156 Small GTPase superfamily, ARF type [PTHR11711] (35-164)
  IPR027417 P-loop containing nucleoside triphosphate hydrolase [G3DSA:3.40.50.300] (29-188)
  IPR027417 P-loop containing nucleoside triphosphate hydrolase [SSF52540] (36-159)

Sequence (192 aa):
MYFIIALFVIIFAAAFWIVSKNKSRGQTINADNSVIFIVGDKNAGKTSLLYCLSNQNSSIQTTNSIEPNQTELIKQNNQSVIVVDVPGNIYQKEQFLNKIQEANKIILVKDSSETSQIGATGVILYNILISIPFQKSRIPILIVLNKQDKEKAYKAPDFEMFLSREMQICIMQFLKGNNTKKFDNRWKTDAY

Nearest PDB structures (foldseek):
  8oum-assembly4_D  TM=8.142E-01  e=6.268E-08  Promethearchaeati archaeon
  2h57-assembly1_A  TM=8.287E-01  e=1.987E-07  Homo sapiens
  6vbv-assembly1_3  TM=8.414E-01  e=1.195E-06  Bos taurus
  4v0l-assembly1_A  TM=7.870E-01  e=4.570E-07  Chlamydomonas reinhardtii
  5lef-assembly1_B  TM=7.530E-01  e=3.568E-05  Homo sapiens

Foldseek 3Di:
DVVVVVVVVVVVVVVCVVVVVVVPDQDDPDQAAAEEEEAEAAPLCSVVVVVVVLVDPDDQPFDDPPDFGWTWRQDPVRHTYTYGDQHHAPVSLVVCLVCVLSHLAYEYGGAQLDPVCLLVVLLSVVSLVPRPSCVVRVRYYHYHHPDPVDPSGDDPVVSVVSSVVSNVVVVVCVVVVPDPVVVVVVSVPVND

Radius of gyration: 21.77 Å; Cα contacts (8 Å, |Δi|>4): 224; chains: 1; bounding box: 47×49×69 Å

pLDDT: mean 72.13, std 18.85, range [28.48, 95.56]

Mean predicted aligned error: 13.82 Å